Protein AF-A0A9E5EY00-F1 (afdb_monomer_lite)

Radius of gyration: 20.61 Å; chains: 1; bounding box: 59×35×68 Å

Secondary structure (DSSP, 8-state):
--HHHHHHHHHHHH-SS-TT--EETTEEPHHHHHHHHHHHHHHHHHHT----HHHHH-HHHHHHHT-EEEEBS--SHHHHHH-TTGGGSB-HHHHHHHHHHS-SS-SEEEEEE-TT-HHHHHHHHHHHHHHHHHHHHHTTPPBPPPEEEET--TTHHHHHHHHH--SEEEEEEE-PPPSS-S--EEEEEEESSTT-HHHHHHHHHHTTTT--HHHHHHHTT----

Foldseek 3Di:
DPVVVVVVVVVVVVDVDPPPADDDVVHGDPVVVVLLVVLVVVLVVQQQDDDDCCVQQNPVNCVVLVEEEFEFQQPHSVSLVVPVPRQLHGDPVVLVVLLVQWAAAWQEEEEEECARGVQQCSVPVNVVVVLVVVVCVVVVTGYIRYYYYYSHDPNNQVVSCVSRVYQKYKYWYQDRRDSNGSNDIAIDMDGPDPPDVLLVVLRVVCVPDVDDVVVSSVSSPDDDD

Structure (mmCIF, N/CA/C/O backbone):
data_AF-A0A9E5EY00-F1
#
_entry.id   AF-A0A9E5EY00-F1
#
loop_
_atom_site.group_PDB
_atom_site.id
_atom_site.type_symbol
_atom_site.label_atom_id
_atom_site.label_alt_id
_atom_site.label_comp_id
_atom_site.label_asym_id
_atom_site.label_entity_id
_atom_site.label_seq_id
_atom_site.pdbx_PDB_ins_code
_atom_site.Cartn_x
_atom_site.Cartn_y
_atom_site.Cartn_z
_atom_site.occupancy
_atom_site.B_iso_or_equiv
_atom_site.auth_seq_id
_atom_site.auth_comp_id
_atom_site.auth_asym_id
_atom_site.auth_atom_id
_atom_site.pdbx_PDB_model_num
ATOM 1 N N . MET A 1 1 ? 6.556 -6.523 -48.099 1.00 57.91 1 MET A N 1
ATOM 2 C CA . MET A 1 1 ? 6.505 -6.217 -46.650 1.00 57.91 1 MET A CA 1
ATOM 3 C C . MET A 1 1 ? 7.369 -7.226 -45.917 1.00 57.91 1 MET A C 1
ATOM 5 O O . MET A 1 1 ? 7.287 -8.402 -46.241 1.00 57.91 1 MET A O 1
ATOM 9 N N . ASN A 1 2 ? 8.227 -6.789 -44.993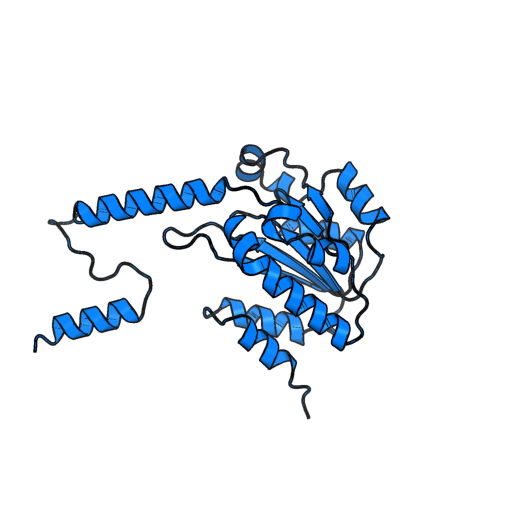 1.00 83.44 2 ASN A N 1
ATOM 10 C CA . ASN A 1 2 ? 9.078 -7.703 -44.231 1.00 83.44 2 ASN A CA 1
ATOM 11 C C . ASN A 1 2 ? 8.259 -8.320 -43.080 1.00 83.44 2 ASN A C 1
ATOM 13 O O . ASN A 1 2 ? 8.055 -7.673 -42.053 1.00 83.44 2 ASN A O 1
ATOM 17 N N . HIS A 1 3 ? 7.745 -9.538 -43.285 1.00 88.44 3 HIS A N 1
ATOM 18 C CA . HIS A 1 3 ? 6.881 -10.247 -42.331 1.00 88.44 3 HIS A CA 1
ATOM 19 C C . HIS A 1 3 ? 7.517 -10.394 -40.938 1.00 88.44 3 HIS A C 1
ATOM 21 O O . HIS A 1 3 ? 6.808 -10.372 -39.936 1.00 88.44 3 HIS A O 1
ATOM 27 N N . GLU A 1 4 ? 8.848 -10.462 -40.856 1.00 87.19 4 GLU A N 1
ATOM 28 C CA . GLU A 1 4 ? 9.574 -10.564 -39.589 1.00 87.19 4 GLU A CA 1
ATOM 29 C C . GLU A 1 4 ? 9.484 -9.276 -38.761 1.00 87.19 4 GLU A C 1
ATOM 31 O O . GLU A 1 4 ? 9.200 -9.316 -37.565 1.00 87.19 4 GLU A O 1
ATOM 36 N N . ALA A 1 5 ? 9.652 -8.115 -39.400 1.00 88.38 5 ALA A N 1
ATOM 37 C CA . ALA A 1 5 ? 9.522 -6.825 -38.725 1.00 88.38 5 ALA A CA 1
ATOM 38 C C . ALA A 1 5 ? 8.084 -6.602 -38.222 1.00 88.38 5 ALA A C 1
ATOM 40 O O . ALA A 1 5 ? 7.876 -6.091 -37.118 1.00 88.38 5 ALA A O 1
ATOM 41 N N . ALA A 1 6 ? 7.093 -7.039 -39.006 1.00 91.38 6 ALA A N 1
ATOM 42 C CA . ALA A 1 6 ? 5.689 -7.006 -38.609 1.00 91.38 6 ALA A CA 1
ATOM 43 C C . ALA A 1 6 ? 5.429 -7.902 -37.385 1.00 91.38 6 ALA A C 1
ATOM 45 O O . ALA A 1 6 ? 4.833 -7.448 -36.410 1.00 91.38 6 ALA A O 1
ATOM 46 N N . LEU A 1 7 ? 5.950 -9.133 -37.384 1.00 92.31 7 LEU A N 1
ATOM 47 C CA . LEU A 1 7 ? 5.802 -10.064 -36.265 1.00 92.31 7 LEU A CA 1
ATOM 48 C C . LEU A 1 7 ? 6.482 -9.551 -34.990 1.00 92.31 7 LEU A C 1
ATOM 50 O O . LEU A 1 7 ? 5.874 -9.578 -33.925 1.00 92.31 7 LEU A O 1
ATOM 54 N N . GLN A 1 8 ? 7.697 -9.002 -35.088 1.00 92.50 8 GLN A N 1
ATOM 55 C CA . GLN A 1 8 ? 8.366 -8.385 -33.936 1.00 92.50 8 GLN A CA 1
ATOM 56 C C . GLN A 1 8 ? 7.562 -7.214 -33.362 1.00 92.50 8 GLN A C 1
ATOM 58 O O . GLN A 1 8 ? 7.532 -7.029 -32.147 1.00 92.50 8 GLN A O 1
ATOM 63 N N . THR A 1 9 ? 6.911 -6.430 -34.223 1.00 92.06 9 THR A N 1
ATOM 64 C CA . THR A 1 9 ? 6.072 -5.303 -33.798 1.00 92.06 9 THR A CA 1
ATOM 65 C C . THR A 1 9 ? 4.849 -5.802 -33.033 1.00 92.06 9 THR A C 1
ATOM 67 O O . THR A 1 9 ? 4.589 -5.321 -31.934 1.00 92.06 9 THR A O 1
ATOM 70 N N . ILE A 1 10 ? 4.169 -6.825 -33.559 1.00 93.31 10 ILE A N 1
ATOM 71 C CA . ILE A 1 10 ? 3.034 -7.475 -32.893 1.00 93.31 10 ILE A CA 1
ATOM 72 C C . ILE A 1 10 ? 3.471 -8.066 -31.549 1.00 93.31 10 ILE A C 1
ATOM 74 O O . ILE A 1 10 ? 2.858 -7.799 -30.523 1.00 93.31 10 ILE A O 1
ATOM 78 N N . CYS A 1 11 ? 4.568 -8.824 -31.498 1.00 93.69 11 CYS A N 1
ATOM 79 C CA . CYS A 1 11 ? 5.025 -9.407 -30.239 1.00 93.69 11 CYS A CA 1
ATOM 80 C C . CYS A 1 11 ? 5.382 -8.335 -29.198 1.00 93.69 11 CYS A C 1
ATOM 82 O O . CYS A 1 11 ? 5.045 -8.499 -28.029 1.00 93.69 11 CYS A O 1
ATOM 84 N N . LYS A 1 12 ? 6.016 -7.225 -29.607 1.00 90.44 12 LYS A N 1
ATOM 85 C CA . LYS A 1 12 ? 6.310 -6.094 -28.711 1.00 90.44 12 LYS A CA 1
ATOM 86 C C . LYS A 1 12 ? 5.049 -5.389 -28.208 1.00 90.44 12 LYS A C 1
ATOM 88 O O . LYS A 1 12 ? 5.082 -4.863 -27.104 1.00 90.44 12 LYS A O 1
ATOM 93 N N . SER A 1 13 ? 3.952 -5.373 -28.968 1.00 91.31 13 SER A N 1
ATOM 94 C CA . SER A 1 13 ? 2.687 -4.795 -28.489 1.00 91.31 13 SER A CA 1
ATOM 95 C C . SER A 1 13 ? 1.916 -5.727 -27.551 1.00 91.31 13 SER A C 1
ATOM 97 O O . SER A 1 13 ? 1.063 -5.259 -26.805 1.00 91.31 13 SER A O 1
ATOM 99 N N . LEU A 1 14 ? 2.204 -7.032 -27.571 1.00 93.81 14 LEU A N 1
ATOM 100 C CA . LEU A 1 14 ? 1.547 -8.034 -26.724 1.00 93.81 14 LEU A CA 1
ATOM 101 C C . LEU A 1 14 ? 2.190 -8.202 -25.340 1.00 93.81 14 LEU 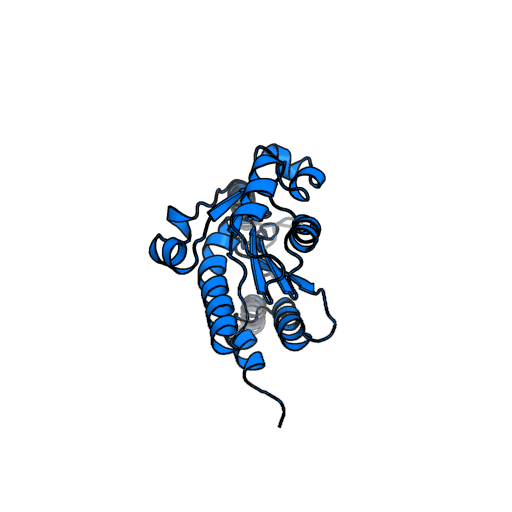A C 1
ATOM 103 O O . LEU A 1 14 ? 1.617 -8.873 -24.484 1.00 93.81 14 LEU A O 1
ATOM 107 N N . THR A 1 15 ? 3.379 -7.643 -25.094 1.00 89.12 15 THR A N 1
ATOM 108 C CA . THR A 1 15 ? 4.049 -7.773 -23.794 1.00 89.12 15 THR A CA 1
ATOM 109 C C . THR A 1 15 ? 4.831 -6.520 -23.408 1.00 89.12 15 THR A C 1
ATOM 111 O O . THR A 1 15 ? 5.529 -5.950 -24.243 1.00 89.12 15 THR A O 1
ATOM 114 N N . PRO A 1 16 ? 4.806 -6.116 -22.125 1.00 84.44 16 PRO A N 1
ATOM 115 C CA . PRO A 1 16 ? 5.685 -5.063 -21.624 1.00 84.44 16 PRO A CA 1
ATOM 116 C C . PRO A 1 16 ? 7.146 -5.529 -21.458 1.00 84.44 16 PRO A C 1
ATOM 118 O O . PRO A 1 16 ? 8.022 -4.720 -21.144 1.00 84.44 16 PRO A O 1
ATOM 121 N N . ALA A 1 17 ? 7.436 -6.827 -21.623 1.00 89.56 17 ALA A N 1
ATOM 122 C CA . ALA A 1 17 ? 8.794 -7.352 -21.538 1.00 89.56 17 ALA A CA 1
ATOM 123 C C . ALA A 1 17 ? 9.676 -6.827 -22.686 1.00 89.56 17 ALA A C 1
ATOM 125 O O . ALA A 1 17 ? 9.237 -6.681 -23.825 1.00 89.56 17 ALA A O 1
ATOM 126 N N . ARG A 1 18 ? 10.967 -6.592 -22.409 1.00 88.56 18 ARG A N 1
ATOM 127 C CA . ARG A 1 18 ? 11.940 -6.077 -23.396 1.00 88.56 18 ARG A CA 1
ATOM 128 C C . ARG A 1 18 ? 12.430 -7.171 -24.346 1.00 88.56 18 ARG A C 1
ATOM 130 O O . ARG A 1 18 ? 13.591 -7.574 -24.310 1.00 88.56 18 ARG A O 1
ATOM 137 N N . VAL A 1 19 ? 11.528 -7.674 -25.178 1.00 91.25 19 VAL A N 1
ATOM 138 C CA . VAL A 1 19 ? 11.807 -8.700 -26.189 1.00 91.25 19 VAL A CA 1
ATOM 139 C C . VAL A 1 19 ? 12.404 -8.096 -27.464 1.00 91.25 19 VAL A C 1
ATOM 141 O O . VAL A 1 19 ? 12.195 -6.923 -27.780 1.00 91.25 19 VAL A O 1
ATOM 144 N N . PHE A 1 20 ? 13.162 -8.908 -28.207 1.00 91.12 20 PHE A N 1
ATOM 145 C CA . PHE A 1 20 ? 13.862 -8.499 -29.437 1.00 91.12 20 PHE A CA 1
ATOM 146 C C . PHE A 1 20 ? 14.749 -7.252 -29.250 1.00 91.12 20 PHE A C 1
ATOM 148 O O . PHE A 1 20 ? 14.812 -6.382 -30.124 1.00 91.12 20 PHE A O 1
ATOM 155 N N . ALA A 1 21 ? 15.408 -7.143 -28.091 1.00 88.81 21 ALA A N 1
ATOM 156 C CA . ALA A 1 21 ? 16.396 -6.101 -27.837 1.00 88.81 21 ALA A CA 1
ATOM 157 C C . ALA A 1 21 ? 17.646 -6.334 -28.713 1.00 88.81 21 ALA A C 1
ATOM 159 O O . ALA A 1 21 ? 18.148 -7.466 -28.765 1.00 88.81 21 ALA A O 1
ATOM 160 N N . PRO A 1 22 ? 18.162 -5.304 -29.406 1.00 88.19 22 PRO A N 1
ATOM 161 C CA . PRO A 1 22 ? 19.327 -5.449 -30.266 1.00 88.19 22 PRO A CA 1
ATOM 162 C C . PRO A 1 22 ? 20.576 -5.833 -29.462 1.00 88.19 22 PRO A C 1
ATOM 164 O O . PRO A 1 22 ? 20.811 -5.356 -28.348 1.00 88.19 22 PRO A O 1
ATOM 167 N N . ARG A 1 23 ? 21.413 -6.691 -30.053 1.00 88.50 23 ARG A N 1
ATOM 168 C CA . ARG A 1 23 ? 22.636 -7.205 -29.421 1.00 88.50 23 ARG A CA 1
ATOM 169 C C . ARG A 1 23 ? 23.901 -6.723 -30.125 1.00 88.50 23 ARG A C 1
ATOM 171 O O . ARG A 1 23 ? 23.901 -6.435 -31.322 1.00 88.50 23 ARG A O 1
ATOM 178 N N . LYS A 1 24 ? 25.000 -6.670 -29.372 1.00 90.81 24 LYS A N 1
ATOM 179 C CA . LYS A 1 24 ? 26.374 -6.533 -29.872 1.00 90.81 24 LYS A CA 1
ATOM 180 C C . LYS A 1 24 ? 27.157 -7.759 -29.401 1.00 90.81 24 LYS A C 1
ATOM 182 O O . LYS A 1 24 ? 27.540 -7.842 -28.236 1.00 90.81 24 LYS A O 1
ATOM 187 N N . GLY A 1 25 ? 27.316 -8.746 -30.285 1.00 92.38 25 GLY A N 1
ATOM 188 C CA . GLY A 1 25 ? 27.788 -10.078 -29.900 1.00 92.38 25 GLY A CA 1
ATOM 189 C C . GLY A 1 25 ? 26.827 -10.726 -28.899 1.00 92.38 25 GLY A C 1
ATOM 190 O O . GLY A 1 25 ? 25.617 -10.765 -29.119 1.00 92.38 25 GLY A O 1
ATOM 191 N N . THR A 1 26 ? 27.353 -11.184 -27.766 1.00 93.88 26 THR A N 1
ATOM 192 C CA . THR A 1 26 ? 26.561 -11.768 -26.674 1.00 93.88 26 THR A CA 1
ATOM 193 C C . THR A 1 26 ? 25.986 -10.726 -25.708 1.00 93.88 26 THR A C 1
ATOM 195 O O . THR A 1 26 ? 25.203 -11.089 -24.831 1.00 93.88 26 THR A O 1
ATOM 198 N N . SER A 1 27 ? 26.280 -9.436 -25.891 1.00 93.62 27 SER A N 1
ATOM 199 C CA . SER A 1 27 ? 25.876 -8.351 -24.982 1.00 93.62 27 SER A CA 1
ATOM 200 C C . SER A 1 27 ? 24.687 -7.537 -25.500 1.00 93.62 27 SER A C 1
ATOM 202 O O . SER A 1 27 ? 24.378 -7.544 -26.694 1.00 93.62 27 SER A O 1
ATOM 204 N N . LEU A 1 28 ? 24.023 -6.808 -24.595 1.00 93.56 28 LEU A N 1
ATOM 205 C CA . LEU A 1 28 ? 23.045 -5.775 -24.955 1.00 93.56 28 LEU A CA 1
ATOM 206 C C . LEU A 1 28 ? 23.717 -4.648 -25.746 1.00 93.56 28 LEU A C 1
ATOM 208 O O . LEU A 1 28 ? 24.911 -4.386 -25.585 1.00 93.56 28 LEU A O 1
ATOM 212 N N . SER A 1 29 ? 22.942 -3.946 -26.572 1.00 94.50 29 SER A N 1
ATOM 213 C CA . SER A 1 29 ? 23.399 -2.673 -27.122 1.00 94.50 29 SER A CA 1
ATOM 214 C C . SER A 1 29 ? 23.672 -1.664 -25.994 1.00 94.50 29 SER A C 1
ATOM 216 O O . SER A 1 29 ? 23.000 -1.675 -24.960 1.00 94.50 29 SER A O 1
ATOM 218 N N . THR A 1 30 ? 24.629 -0.751 -26.193 1.00 93.88 30 THR A N 1
ATOM 219 C CA . THR A 1 30 ? 24.928 0.306 -25.210 1.00 93.88 30 THR A CA 1
ATOM 220 C C . THR A 1 30 ? 23.685 1.127 -24.864 1.00 93.88 30 THR A C 1
ATOM 222 O O . THR A 1 30 ? 23.480 1.473 -23.705 1.00 93.88 30 THR A O 1
ATOM 225 N N . LYS A 1 31 ? 22.817 1.393 -25.850 1.00 94.25 31 LYS A N 1
ATOM 226 C CA . LYS A 1 31 ? 21.560 2.126 -25.655 1.00 94.25 31 LYS A CA 1
ATOM 227 C C . LYS A 1 31 ? 20.620 1.395 -24.693 1.00 94.25 31 LYS A C 1
ATOM 229 O O . LYS A 1 31 ? 20.134 2.009 -23.749 1.00 94.25 31 LYS A O 1
ATOM 234 N N . ASP A 1 32 ? 20.385 0.100 -24.904 1.00 92.56 32 ASP A N 1
ATOM 235 C CA . ASP A 1 32 ? 19.483 -0.677 -24.041 1.00 92.56 32 ASP A CA 1
ATOM 236 C C . ASP A 1 32 ? 20.069 -0.881 -22.646 1.00 92.56 32 ASP A C 1
ATOM 238 O O . ASP A 1 32 ? 19.333 -0.903 -21.662 1.00 92.56 32 ASP A O 1
ATOM 242 N N . TRP A 1 33 ? 21.397 -0.988 -22.548 1.00 93.75 33 TRP A N 1
ATOM 243 C CA . TRP A 1 33 ? 22.083 -1.038 -21.263 1.00 93.75 33 TRP A CA 1
ATOM 244 C C . TRP A 1 33 ? 21.923 0.272 -20.480 1.00 93.75 33 TRP A C 1
ATOM 246 O O . TRP A 1 33 ? 21.598 0.238 -19.294 1.00 93.75 33 TRP A O 1
ATOM 256 N N . LEU A 1 34 ? 22.084 1.427 -21.134 1.00 95.50 34 LEU A N 1
ATOM 257 C CA . LEU A 1 34 ? 21.851 2.733 -20.507 1.00 95.50 34 LEU A CA 1
ATOM 258 C C . LEU A 1 34 ? 20.387 2.907 -20.086 1.00 95.50 34 LEU A C 1
ATOM 260 O O . LEU A 1 34 ? 20.132 3.366 -18.976 1.00 95.50 34 LEU A O 1
ATOM 264 N N . LEU A 1 35 ? 19.437 2.484 -20.923 1.00 93.25 35 LEU A N 1
ATOM 265 C CA . LEU A 1 35 ? 18.013 2.527 -20.588 1.00 93.25 35 LEU A CA 1
ATOM 266 C C . LEU A 1 35 ? 17.701 1.652 -19.366 1.00 93.25 35 LEU A C 1
ATOM 268 O O . LEU A 1 35 ? 17.090 2.118 -18.414 1.00 93.25 35 LEU A O 1
ATOM 272 N N . LEU A 1 36 ? 18.209 0.416 -19.334 1.00 93.00 36 LEU A N 1
ATOM 273 C CA . LEU A 1 36 ? 18.092 -0.476 -18.178 1.00 93.00 36 LEU A CA 1
ATOM 274 C C . LEU A 1 36 ? 18.638 0.167 -16.890 1.00 93.00 36 LEU A C 1
ATOM 276 O O . LEU A 1 36 ? 18.046 0.015 -15.822 1.00 93.00 36 LEU A O 1
ATOM 280 N N . ARG A 1 37 ? 19.765 0.883 -16.977 1.00 95.25 37 ARG A N 1
ATOM 281 C CA . ARG A 1 37 ? 20.360 1.590 -15.832 1.00 95.25 37 ARG A CA 1
ATOM 282 C C . ARG A 1 37 ? 19.510 2.769 -15.370 1.00 95.25 37 ARG A C 1
ATOM 284 O O . ARG A 1 37 ? 19.386 2.946 -14.160 1.00 95.25 37 ARG A O 1
ATOM 291 N N . ALA A 1 38 ? 18.934 3.532 -16.298 1.00 94.25 38 ALA A N 1
ATOM 292 C CA . ALA A 1 38 ? 18.024 4.629 -15.979 1.00 94.25 38 ALA A CA 1
ATOM 293 C C . ALA A 1 38 ? 16.772 4.105 -15.264 1.00 94.25 38 ALA A C 1
ATOM 295 O O . ALA A 1 38 ? 16.456 4.550 -14.166 1.00 94.25 38 ALA A O 1
ATOM 296 N N . ASP A 1 39 ? 16.135 3.077 -15.818 1.00 92.69 39 ASP A N 1
ATOM 297 C CA . ASP A 1 39 ? 14.939 2.458 -15.240 1.00 92.69 39 ASP A CA 1
ATOM 298 C C . ASP A 1 39 ? 15.204 1.853 -13.855 1.00 92.69 39 ASP A C 1
ATOM 300 O O . ASP A 1 39 ? 14.393 1.963 -12.939 1.00 92.69 39 ASP A O 1
ATOM 304 N N . HIS A 1 40 ? 16.386 1.267 -13.656 1.00 93.00 40 HIS A N 1
ATOM 305 C CA . HIS A 1 40 ? 16.798 0.784 -12.343 1.00 93.00 40 HIS A CA 1
ATOM 306 C C . HIS A 1 40 ? 17.006 1.921 -11.330 1.00 93.00 40 HIS A C 1
ATOM 308 O O . HIS A 1 40 ? 16.719 1.730 -10.149 1.00 93.00 40 HIS A O 1
ATOM 314 N N . ALA A 1 41 ? 17.498 3.088 -11.759 1.00 91.88 41 ALA A N 1
ATOM 315 C CA . ALA A 1 41 ? 17.591 4.262 -10.892 1.00 91.88 41 ALA A CA 1
ATOM 316 C C . ALA A 1 41 ? 16.192 4.744 -10.479 1.00 91.88 41 ALA A C 1
ATOM 318 O O . ALA A 1 41 ? 15.926 4.837 -9.284 1.00 91.88 41 ALA A O 1
ATOM 319 N N . PHE A 1 42 ? 15.266 4.891 -11.434 1.00 88.31 42 PHE A N 1
ATOM 320 C CA . PHE A 1 42 ? 13.869 5.240 -11.144 1.00 88.31 42 PHE A CA 1
ATOM 321 C C . PHE A 1 42 ? 13.201 4.253 -10.181 1.00 88.31 42 PHE A C 1
ATOM 323 O O . PHE A 1 42 ? 12.562 4.659 -9.213 1.00 88.31 42 PHE A O 1
ATOM 330 N N . ALA A 1 43 ? 13.384 2.947 -10.398 1.00 88.44 43 ALA A N 1
ATOM 331 C CA . ALA A 1 43 ? 12.827 1.924 -9.519 1.00 88.44 43 ALA A CA 1
ATOM 332 C C . ALA A 1 43 ? 13.388 2.008 -8.089 1.00 88.44 43 ALA A C 1
ATOM 334 O O . ALA A 1 43 ? 12.672 1.717 -7.133 1.00 88.44 43 ALA A O 1
ATOM 335 N N . ARG A 1 44 ? 14.659 2.405 -7.925 1.00 90.25 44 ARG A N 1
ATOM 336 C CA . ARG A 1 44 ? 15.259 2.634 -6.604 1.00 90.25 44 ARG A CA 1
ATOM 337 C C . ARG A 1 44 ? 14.691 3.877 -5.937 1.00 90.25 44 ARG A C 1
ATOM 339 O O . ARG A 1 44 ? 14.358 3.794 -4.760 1.00 90.25 44 ARG A O 1
ATOM 346 N N . ASP A 1 45 ? 14.554 4.977 -6.665 1.00 89.81 45 ASP A N 1
ATOM 347 C CA . ASP A 1 45 ? 14.021 6.228 -6.118 1.00 89.81 45 ASP A CA 1
ATOM 348 C C . ASP A 1 45 ? 12.568 6.056 -5.658 1.00 89.81 45 ASP A C 1
ATOM 350 O O . ASP A 1 45 ? 12.218 6.479 -4.557 1.00 89.81 45 ASP A O 1
ATOM 354 N N . ALA A 1 46 ? 11.763 5.303 -6.415 1.00 87.56 46 ALA A N 1
ATOM 355 C CA . ALA A 1 46 ? 10.389 4.964 -6.047 1.00 87.56 46 ALA A CA 1
ATOM 356 C C . ALA A 1 46 ? 10.276 4.232 -4.695 1.00 87.56 46 ALA A C 1
ATOM 358 O O . ALA A 1 46 ? 9.292 4.401 -3.974 1.00 87.56 46 ALA A O 1
ATOM 359 N N . VAL A 1 47 ? 11.287 3.437 -4.310 1.00 90.38 47 VAL A N 1
ATOM 360 C CA . VAL A 1 47 ? 11.316 2.792 -2.985 1.00 90.38 47 VAL A CA 1
ATOM 361 C C . VAL A 1 47 ? 11.416 3.837 -1.875 1.00 90.38 47 VAL A C 1
ATOM 363 O O . VAL A 1 47 ? 10.868 3.605 -0.803 1.00 90.38 47 VAL A O 1
ATOM 366 N N . PHE A 1 48 ? 12.088 4.966 -2.096 1.00 91.62 48 PHE A N 1
ATOM 367 C CA . PHE A 1 48 ? 12.345 5.995 -1.081 1.00 91.62 48 PHE A CA 1
ATOM 368 C C . PHE A 1 48 ? 11.364 7.168 -1.103 1.00 91.62 48 PHE A C 1
ATOM 370 O O . PHE A 1 48 ? 11.523 8.101 -0.317 1.00 91.62 48 PHE A O 1
ATOM 377 N N . GLU A 1 49 ? 10.340 7.123 -1.952 1.00 92.12 49 GLU A N 1
ATOM 378 C CA . GLU A 1 49 ? 9.255 8.094 -1.884 1.00 92.12 49 GLU A CA 1
ATOM 379 C C . GLU A 1 49 ? 8.549 8.086 -0.517 1.00 92.12 49 GLU A C 1
ATOM 381 O O . GLU A 1 49 ? 8.621 7.127 0.252 1.00 92.12 49 GLU A O 1
ATOM 386 N N . SER A 1 50 ? 7.832 9.169 -0.226 1.00 91.94 50 SER A N 1
ATOM 387 C CA . SER A 1 50 ? 6.941 9.288 0.928 1.00 91.94 50 SER A CA 1
ATOM 388 C C . SER A 1 50 ? 5.512 9.519 0.468 1.00 91.94 50 SER A C 1
ATOM 390 O O . SER A 1 50 ? 5.295 10.080 -0.606 1.00 91.94 50 SER A O 1
ATOM 392 N N . ILE A 1 51 ? 4.542 9.124 1.281 1.00 94.56 51 ILE A N 1
ATOM 393 C CA . ILE A 1 51 ? 3.120 9.406 1.085 1.00 94.56 51 ILE A CA 1
ATOM 394 C C . ILE A 1 51 ? 2.622 10.270 2.246 1.00 94.56 51 ILE A C 1
ATOM 396 O O . ILE A 1 51 ? 3.168 10.172 3.339 1.00 94.56 51 ILE A O 1
ATOM 400 N N . ASP A 1 52 ? 1.658 11.139 1.979 1.00 93.31 52 ASP A N 1
ATOM 401 C CA . ASP A 1 52 ? 1.051 12.051 2.951 1.00 93.31 52 ASP A CA 1
ATOM 402 C C . ASP A 1 52 ? -0.436 12.200 2.611 1.00 93.31 52 ASP A C 1
ATOM 404 O O . ASP A 1 52 ? -0.783 12.401 1.443 1.00 93.31 52 ASP A O 1
ATOM 408 N N . LEU A 1 53 ? -1.320 12.051 3.599 1.00 94.06 53 LEU A N 1
ATOM 409 C CA . LEU A 1 53 ? -2.761 12.082 3.360 1.00 94.06 53 LEU A CA 1
ATOM 410 C C . LEU A 1 53 ? -3.223 13.424 2.788 1.00 94.06 53 LEU A C 1
ATOM 412 O O . LEU A 1 53 ? -3.971 13.423 1.811 1.00 94.06 53 LEU A O 1
ATOM 416 N N . GLU A 1 54 ? -2.779 14.553 3.340 1.00 92.25 54 GLU A N 1
ATOM 417 C CA . GLU A 1 54 ? -3.222 15.883 2.893 1.00 92.25 54 GLU A CA 1
ATOM 418 C C . GLU A 1 54 ? -2.861 16.116 1.425 1.00 92.25 54 GLU A C 1
ATOM 420 O O . GLU A 1 54 ? -3.708 16.485 0.605 1.00 92.25 54 GLU A O 1
ATOM 425 N N . ARG A 1 55 ? -1.611 15.817 1.061 1.00 93.75 55 ARG A N 1
ATOM 426 C CA . ARG A 1 55 ? -1.116 15.975 -0.307 1.00 93.75 55 ARG A CA 1
ATOM 427 C C . ARG A 1 55 ? -1.741 14.977 -1.281 1.00 93.75 55 ARG A C 1
ATOM 429 O O . ARG A 1 55 ? -2.075 15.358 -2.404 1.00 93.75 55 ARG A O 1
ATOM 436 N N . ASP A 1 56 ? -1.845 13.706 -0.895 1.00 95.12 56 ASP A N 1
ATOM 437 C CA . ASP A 1 56 ? -2.106 12.613 -1.839 1.00 95.12 56 ASP A CA 1
ATOM 438 C C . ASP A 1 56 ? -3.573 12.123 -1.821 1.00 95.12 56 ASP A C 1
ATOM 440 O O . ASP A 1 56 ? -4.068 11.629 -2.836 1.00 95.12 56 ASP A O 1
ATOM 444 N N . PHE A 1 57 ? -4.300 12.290 -0.709 1.00 93.81 57 PHE A N 1
ATOM 445 C CA . PHE A 1 57 ? -5.709 11.890 -0.554 1.00 93.81 57 PHE A CA 1
ATOM 446 C C . PHE A 1 57 ? -6.694 13.066 -0.539 1.00 93.81 57 PHE A C 1
ATOM 448 O O . PHE A 1 57 ? -7.878 12.814 -0.771 1.00 93.81 57 PHE A O 1
ATOM 455 N N . ARG A 1 58 ? -6.214 14.311 -0.407 1.00 91.94 58 ARG A N 1
ATOM 456 C CA . ARG A 1 58 ? -6.998 15.563 -0.364 1.00 91.94 58 ARG A CA 1
ATOM 457 C C . ARG A 1 58 ? -7.899 15.694 0.868 1.00 91.94 58 ARG A C 1
ATOM 459 O O . ARG A 1 58 ? -8.465 14.713 1.353 1.00 91.94 58 ARG A O 1
ATOM 466 N N . SER A 1 59 ? -8.093 16.932 1.317 1.00 90.94 59 SER A N 1
ATOM 467 C CA . SER A 1 59 ? -8.848 17.260 2.531 1.00 90.94 59 SER A CA 1
ATOM 468 C C . SER A 1 59 ? -10.294 16.770 2.493 1.00 90.94 59 SER A C 1
ATOM 470 O O . SER A 1 59 ? -10.788 16.259 3.491 1.00 90.94 59 SER A O 1
ATOM 472 N N . GLU A 1 60 ? -10.970 16.812 1.339 1.00 92.06 60 GLU A N 1
ATOM 473 C CA . GLU A 1 60 ? -12.375 16.395 1.254 1.00 92.06 60 GLU A CA 1
ATOM 474 C C . GLU A 1 60 ? -12.560 14.917 1.613 1.00 92.06 60 GLU A C 1
ATOM 476 O O . GLU A 1 60 ? -13.507 14.558 2.313 1.00 92.06 60 GLU A O 1
ATOM 481 N N . ARG A 1 61 ? -11.641 14.048 1.167 1.00 93.94 61 ARG A N 1
ATOM 482 C CA . ARG A 1 61 ? -11.697 12.615 1.486 1.00 93.94 61 ARG A CA 1
ATOM 483 C C . ARG A 1 61 ? -11.322 12.361 2.941 1.00 93.94 61 ARG A C 1
ATOM 485 O O . ARG A 1 6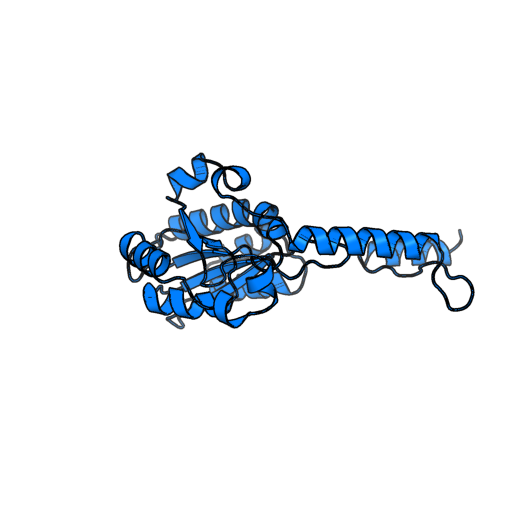1 ? -11.916 11.495 3.586 1.00 93.94 61 ARG A O 1
ATOM 492 N N . ILE A 1 62 ? -10.341 13.110 3.445 1.00 94.19 62 ILE A N 1
ATOM 493 C CA . ILE A 1 62 ? -9.918 13.038 4.843 1.00 94.19 62 ILE A CA 1
ATOM 494 C C . ILE A 1 62 ? -11.088 13.385 5.756 1.00 94.19 62 ILE A C 1
ATOM 496 O O . ILE A 1 62 ? -11.389 12.598 6.648 1.00 94.19 62 ILE A O 1
ATOM 500 N N . ASP A 1 63 ? -11.805 14.469 5.479 1.00 94.44 63 ASP A N 1
ATOM 501 C CA . ASP A 1 63 ? -12.951 14.903 6.277 1.00 94.44 63 ASP A CA 1
ATOM 502 C C . ASP A 1 63 ? -14.141 13.947 6.138 1.00 94.44 63 ASP A C 1
ATOM 504 O O . ASP A 1 63 ? -14.758 13.563 7.132 1.00 94.44 63 ASP A O 1
ATOM 508 N N . GLN A 1 64 ? -14.446 13.502 4.913 1.00 93.56 64 GLN A N 1
ATOM 509 C CA . GLN A 1 64 ? -15.592 12.629 4.646 1.00 93.56 64 GLN A CA 1
ATOM 510 C C . GLN A 1 64 ? -15.475 11.262 5.332 1.00 93.56 64 GLN A C 1
ATOM 512 O O . GLN A 1 64 ? -16.476 10.719 5.807 1.00 93.56 64 GLN A O 1
ATOM 517 N N . MET A 1 65 ? -14.278 10.674 5.331 1.00 95.00 65 MET A N 1
ATOM 518 C CA . MET A 1 65 ? -14.033 9.331 5.869 1.00 95.00 65 MET A CA 1
ATOM 519 C C . MET A 1 65 ? -13.342 9.365 7.237 1.00 95.00 65 MET A C 1
ATOM 521 O O . MET A 1 65 ? -13.132 8.323 7.857 1.00 95.00 65 MET A O 1
ATOM 525 N N . GLY A 1 66 ? -12.967 10.553 7.711 1.00 95.38 66 GLY A N 1
ATOM 526 C CA . GLY A 1 66 ? -12.135 10.733 8.890 1.00 95.38 66 GLY A CA 1
ATOM 527 C C . GLY A 1 66 ? -10.761 10.081 8.737 1.00 95.38 66 GLY A C 1
ATOM 528 O O . GLY A 1 66 ? -10.291 9.488 9.700 1.00 95.38 66 GLY A O 1
ATOM 529 N N . LEU A 1 67 ? -10.104 10.111 7.577 1.00 96.69 67 LEU A N 1
ATOM 530 C CA . LEU A 1 67 ? -8.796 9.454 7.443 1.00 96.69 67 LEU A CA 1
ATOM 531 C C . LEU A 1 67 ? -7.791 10.008 8.465 1.00 96.69 67 LEU A C 1
ATOM 533 O O . LEU A 1 67 ? -7.804 11.185 8.818 1.00 96.69 67 LEU A O 1
ATOM 537 N N . PHE A 1 68 ? -6.917 9.142 8.962 1.00 97.31 68 PHE A N 1
ATOM 538 C CA . PHE A 1 68 ? -5.806 9.544 9.814 1.00 97.31 68 PHE A CA 1
ATOM 539 C C . PHE A 1 68 ? -4.588 8.664 9.558 1.00 97.31 68 PHE A C 1
ATOM 541 O O . PHE A 1 68 ? -4.690 7.590 8.962 1.00 97.31 68 PHE A O 1
ATOM 548 N N . GLU A 1 69 ? -3.432 9.138 10.012 1.00 97.50 69 GLU A N 1
ATOM 549 C CA . GLU A 1 69 ? -2.163 8.435 9.862 1.00 97.50 69 GLU A CA 1
ATOM 550 C C . GLU A 1 69 ? -1.710 7.805 11.173 1.00 97.50 69 GLU A C 1
ATOM 552 O O . GLU A 1 69 ? -1.921 8.345 12.264 1.00 97.50 69 GLU A O 1
ATOM 557 N N . VAL A 1 70 ? -1.060 6.660 11.025 1.00 98.00 70 VAL A N 1
ATOM 558 C CA . VAL A 1 70 ? -0.396 5.874 12.060 1.00 98.00 70 VAL A CA 1
ATOM 559 C C . VAL A 1 70 ? 0.869 5.255 11.475 1.00 98.00 70 VAL A C 1
ATOM 561 O O . VAL A 1 70 ? 1.065 5.245 10.261 1.00 98.00 70 VAL A O 1
ATOM 564 N N . SER A 1 71 ? 1.739 4.711 12.315 1.00 98.00 71 SER A N 1
ATOM 565 C CA . SER A 1 71 ? 2.983 4.076 11.886 1.00 98.00 71 SER A CA 1
ATOM 566 C C . SER A 1 71 ? 3.175 2.696 12.509 1.00 98.00 71 SER A C 1
ATOM 568 O O . SER A 1 71 ? 2.720 2.389 13.616 1.00 98.00 71 SER A O 1
ATOM 570 N N . SER A 1 72 ? 3.906 1.847 11.791 1.00 98.19 72 SER A N 1
ATOM 571 C CA . SER A 1 72 ? 4.462 0.625 12.363 1.00 98.19 72 SER A CA 1
ATOM 572 C C . SER A 1 72 ? 5.584 0.939 13.367 1.00 98.19 72 SER A C 1
ATOM 574 O O . SER A 1 72 ? 5.921 2.098 13.620 1.00 98.19 72 SER A O 1
ATOM 576 N N . LYS A 1 73 ? 6.205 -0.096 13.941 1.00 98.12 73 LYS A N 1
ATOM 577 C CA . LYS A 1 73 ? 7.395 0.056 14.794 1.00 98.12 73 LYS A CA 1
ATOM 578 C C . LYS A 1 73 ? 8.651 0.488 14.034 1.00 98.12 73 LYS A C 1
ATOM 580 O O . LYS A 1 73 ? 9.650 0.799 14.678 1.00 98.12 73 LYS A O 1
ATOM 585 N N . ALA A 1 74 ? 8.653 0.456 12.701 1.00 97.56 74 ALA A N 1
ATOM 586 C CA . ALA A 1 74 ? 9.807 0.894 11.925 1.00 97.56 74 ALA A CA 1
ATOM 587 C C . ALA A 1 74 ? 9.864 2.428 11.892 1.00 97.56 74 ALA A C 1
ATOM 589 O O . ALA A 1 74 ? 8.971 3.075 11.352 1.00 97.56 74 ALA A O 1
ATOM 590 N N . ASN A 1 75 ? 10.936 3.011 12.432 1.00 94.81 75 ASN A N 1
ATOM 591 C CA . ASN A 1 75 ? 11.016 4.464 12.626 1.00 94.81 75 ASN A CA 1
ATOM 592 C C . ASN A 1 75 ? 11.279 5.239 11.328 1.00 94.81 75 ASN A C 1
ATOM 594 O O . ASN A 1 75 ? 11.024 6.436 11.241 1.00 94.81 75 ASN A O 1
ATOM 598 N N . ASN A 1 76 ? 11.872 4.584 10.331 1.00 95.62 76 ASN A N 1
ATOM 599 C CA . ASN A 1 76 ? 12.214 5.200 9.055 1.00 95.62 76 ASN A CA 1
ATOM 600 C C . ASN A 1 76 ? 12.315 4.154 7.941 1.00 95.62 76 ASN A C 1
ATOM 602 O O . ASN A 1 76 ? 12.295 2.942 8.178 1.00 95.62 76 ASN A O 1
ATOM 606 N N . ARG A 1 77 ? 12.478 4.645 6.708 1.00 95.62 77 ARG A N 1
ATOM 607 C CA . ARG A 1 77 ? 12.501 3.811 5.506 1.00 95.62 77 ARG A CA 1
ATOM 608 C C . ARG A 1 77 ? 13.637 2.789 5.493 1.00 95.62 77 ARG A C 1
ATOM 610 O O . ARG A 1 77 ? 13.423 1.653 5.085 1.00 95.62 77 ARG A O 1
ATOM 617 N N . ASN A 1 78 ? 14.826 3.164 5.965 1.00 96.25 78 ASN A N 1
ATOM 618 C CA . ASN A 1 78 ? 15.971 2.252 6.014 1.00 96.25 78 ASN A CA 1
ATOM 619 C C . ASN A 1 78 ? 15.721 1.105 6.996 1.00 96.25 78 ASN A C 1
ATOM 621 O O . ASN A 1 78 ? 15.950 -0.057 6.662 1.00 96.25 78 ASN A O 1
ATOM 625 N N . GLU A 1 79 ? 15.201 1.417 8.184 1.00 96.94 79 GLU A N 1
ATOM 626 C CA . GLU A 1 79 ? 14.843 0.401 9.169 1.00 96.94 79 GLU A CA 1
ATOM 627 C C . GLU A 1 79 ? 13.742 -0.528 8.643 1.00 96.94 79 GLU A C 1
ATOM 629 O O . GLU A 1 79 ? 13.873 -1.743 8.747 1.00 96.94 79 GLU A O 1
ATOM 634 N N . TYR A 1 80 ? 12.715 0.014 7.987 1.00 97.06 80 TYR A N 1
ATOM 635 C CA . TYR A 1 80 ? 11.647 -0.771 7.363 1.00 97.06 80 TYR A CA 1
ATOM 636 C C . TYR A 1 80 ? 12.144 -1.767 6.295 1.00 97.06 80 TYR A C 1
ATOM 638 O O . TYR A 1 80 ? 11.612 -2.880 6.157 1.00 97.06 80 TYR A O 1
ATOM 646 N N . LEU A 1 81 ? 13.165 -1.383 5.522 1.00 95.75 81 LEU A N 1
ATOM 647 C CA . LEU A 1 81 ? 13.768 -2.247 4.507 1.00 95.75 81 LEU A CA 1
ATOM 648 C C . LEU A 1 81 ? 14.623 -3.361 5.125 1.00 95.75 81 LEU A C 1
ATOM 650 O O . LEU A 1 81 ? 14.607 -4.478 4.609 1.00 95.75 81 LEU A O 1
ATOM 654 N N . LEU A 1 82 ? 15.335 -3.073 6.219 1.00 97.12 82 LEU A N 1
ATOM 655 C CA . LEU A 1 82 ? 16.255 -4.011 6.874 1.00 97.12 82 LEU A CA 1
ATOM 656 C C . LEU A 1 82 ? 15.576 -4.921 7.911 1.00 97.12 82 LEU A C 1
ATOM 658 O O . LEU A 1 82 ? 16.029 -6.045 8.115 1.00 97.12 82 LEU A O 1
ATOM 662 N N . LYS A 1 83 ? 14.501 -4.454 8.555 1.00 97.19 83 LYS A N 1
ATOM 663 C CA . LYS A 1 83 ? 13.800 -5.134 9.654 1.00 97.19 83 LYS A CA 1
ATOM 664 C C . LYS A 1 83 ? 12.320 -5.352 9.313 1.00 97.19 83 LYS A C 1
ATOM 666 O O . LYS A 1 83 ? 11.450 -4.569 9.707 1.00 97.19 83 LYS A O 1
ATOM 671 N N . PRO A 1 84 ? 11.997 -6.401 8.533 1.00 95.62 84 PRO A N 1
ATOM 672 C CA . PRO A 1 84 ? 10.629 -6.658 8.089 1.00 95.62 84 PRO A CA 1
ATOM 673 C C . PRO A 1 84 ? 9.671 -7.025 9.231 1.00 95.62 84 PRO A C 1
ATOM 675 O O . PRO A 1 84 ? 8.461 -6.922 9.053 1.00 95.62 84 PRO A O 1
ATOM 678 N N . ASP A 1 85 ? 10.185 -7.467 10.375 1.00 97.25 85 ASP A N 1
ATOM 679 C CA . ASP A 1 85 ? 9.439 -7.754 11.599 1.00 97.25 85 ASP A CA 1
ATOM 680 C C . ASP A 1 85 ? 8.801 -6.494 12.201 1.00 97.25 85 ASP A C 1
ATOM 682 O O . ASP A 1 85 ? 7.620 -6.526 12.547 1.00 97.25 85 ASP A O 1
ATOM 686 N N . LEU A 1 86 ? 9.523 -5.368 12.231 1.00 97.94 86 LEU A N 1
ATOM 687 C CA . LEU A 1 86 ? 9.007 -4.103 12.767 1.00 97.94 86 LEU A CA 1
ATOM 688 C C . LEU A 1 86 ? 7.847 -3.553 11.938 1.00 97.94 86 LEU A C 1
ATOM 690 O O . LEU A 1 86 ? 6.871 -3.060 12.493 1.00 97.94 86 LEU A O 1
ATOM 694 N N . GLY A 1 87 ? 7.904 -3.716 10.614 1.00 97.50 87 GLY A N 1
ATOM 695 C CA . GLY A 1 87 ? 6.811 -3.314 9.728 1.00 97.50 87 GLY A CA 1
ATOM 696 C C . GLY A 1 87 ? 5.540 -4.161 9.872 1.00 97.50 87 GLY A C 1
ATOM 697 O O . GLY A 1 87 ? 4.503 -3.807 9.321 1.00 97.50 87 GLY A O 1
ATOM 698 N N . ARG A 1 88 ? 5.590 -5.293 10.587 1.00 97.56 88 ARG A N 1
ATOM 699 C CA . ARG A 1 88 ? 4.415 -6.140 10.870 1.00 97.56 88 ARG A CA 1
ATOM 700 C C . ARG A 1 88 ? 3.731 -5.784 12.187 1.00 97.56 88 ARG A C 1
ATOM 702 O O . ARG A 1 88 ? 2.747 -6.437 12.516 1.00 97.56 88 ARG A O 1
ATOM 709 N N . GLN A 1 89 ? 4.266 -4.821 12.934 1.00 97.88 89 GLN A N 1
ATOM 710 C CA . GLN A 1 89 ? 3.787 -4.461 14.262 1.00 97.88 89 GLN A CA 1
ATOM 711 C C . GLN A 1 89 ? 3.485 -2.968 14.327 1.00 97.88 89 GLN A C 1
ATOM 713 O O . GLN A 1 89 ? 4.287 -2.162 13.860 1.00 97.88 89 GLN A O 1
ATOM 718 N N . LEU A 1 90 ? 2.364 -2.590 14.929 1.00 98.19 90 LEU A N 1
ATOM 719 C CA . LEU A 1 90 ? 2.045 -1.194 15.214 1.00 98.19 90 LEU A CA 1
ATOM 720 C C . LEU A 1 90 ? 2.985 -0.649 16.289 1.00 98.19 90 LEU A C 1
ATOM 722 O O . LEU A 1 90 ? 3.383 -1.364 17.221 1.00 98.19 90 LEU A O 1
ATOM 726 N N . ASN A 1 91 ? 3.340 0.633 16.188 1.00 97.31 91 ASN A N 1
ATOM 727 C CA . ASN A 1 91 ? 3.972 1.278 17.329 1.00 97.31 91 ASN A CA 1
ATOM 728 C C . ASN A 1 91 ? 2.949 1.419 18.486 1.00 97.31 91 ASN A C 1
ATOM 730 O O . ASN A 1 91 ? 1.740 1.485 18.243 1.00 97.31 91 ASN A O 1
ATOM 734 N N . PRO A 1 92 ? 3.390 1.425 19.758 1.00 97.00 92 PRO A N 1
ATOM 735 C CA . PRO A 1 92 ? 2.454 1.438 20.884 1.00 97.00 92 PRO A CA 1
ATOM 736 C C . PRO A 1 92 ? 1.524 2.668 20.950 1.00 97.00 92 PRO A C 1
ATOM 738 O O . PRO A 1 92 ? 0.335 2.473 21.212 1.00 97.00 92 PRO A O 1
ATOM 741 N N . PRO A 1 93 ? 1.994 3.912 20.707 1.00 97.75 93 PRO A N 1
ATOM 742 C CA . PRO A 1 93 ? 1.116 5.085 20.686 1.00 97.75 93 PRO A CA 1
ATOM 743 C C . PRO A 1 93 ? 0.003 4.991 19.637 1.00 97.75 93 PRO A C 1
ATOM 745 O O . PRO A 1 93 ? -1.163 5.236 19.948 1.00 97.75 93 PRO A O 1
ATOM 748 N N . ASP A 1 94 ? 0.338 4.573 18.420 1.00 97.94 94 ASP A N 1
ATOM 749 C CA . ASP A 1 94 ? -0.616 4.490 17.320 1.00 97.94 94 ASP A CA 1
ATOM 750 C C . ASP A 1 94 ? -1.555 3.296 17.455 1.00 97.94 94 ASP A C 1
ATOM 752 O O . ASP A 1 94 ? -2.724 3.387 17.083 1.00 97.94 94 ASP A O 1
ATOM 756 N N . ARG A 1 95 ? -1.100 2.202 18.075 1.00 98.00 95 ARG A N 1
ATOM 757 C CA . ARG A 1 95 ? -1.989 1.110 18.483 1.00 98.00 95 ARG A CA 1
ATOM 758 C C . ARG A 1 95 ? -3.106 1.625 19.393 1.00 98.00 95 ARG A C 1
ATOM 760 O O . ARG A 1 95 ? -4.271 1.312 19.160 1.00 98.00 95 ARG A O 1
ATOM 767 N N . ASN A 1 96 ? -2.770 2.443 20.392 1.00 97.56 96 ASN A N 1
ATOM 768 C CA . ASN A 1 96 ? -3.767 3.045 21.282 1.00 97.56 96 ASN A CA 1
ATOM 769 C C . ASN A 1 96 ? -4.663 4.041 20.533 1.00 97.56 96 ASN A C 1
ATOM 771 O O . ASN A 1 96 ? -5.872 4.067 20.755 1.00 97.56 96 ASN A O 1
ATOM 775 N N . ARG A 1 97 ? -4.092 4.822 19.608 1.00 97.88 97 ARG A N 1
ATOM 776 C CA . ARG A 1 97 ? -4.852 5.746 18.757 1.00 97.88 97 ARG A CA 1
ATOM 777 C C . ARG A 1 97 ? -5.906 5.014 17.927 1.00 97.88 97 ARG A C 1
ATOM 779 O O . ARG A 1 97 ? -7.047 5.460 17.887 1.00 97.88 97 ARG A O 1
ATOM 786 N N . ILE A 1 98 ? -5.553 3.879 17.320 1.00 98.12 98 ILE A N 1
ATOM 787 C CA . ILE A 1 98 ? -6.495 3.044 16.561 1.00 98.12 98 ILE A CA 1
ATOM 788 C C . ILE A 1 98 ? -7.620 2.541 17.471 1.00 98.12 98 ILE A C 1
ATOM 790 O O . ILE A 1 98 ? -8.783 2.671 17.108 1.00 98.12 98 ILE A O 1
ATOM 794 N N . GLN A 1 99 ? -7.304 2.041 18.672 1.00 96.69 99 GLN A N 1
ATOM 795 C CA . GLN A 1 99 ? -8.329 1.582 19.624 1.00 96.69 99 GLN A CA 1
ATOM 796 C C . GLN A 1 99 ? -9.303 2.688 20.050 1.00 96.69 99 GLN A C 1
ATOM 798 O O . GLN A 1 99 ? -10.460 2.403 20.332 1.00 96.69 99 GLN A O 1
ATOM 803 N N . GLN A 1 100 ? -8.840 3.936 20.126 1.00 97.00 100 GLN A N 1
ATOM 804 C CA . GLN A 1 100 ? -9.672 5.075 20.521 1.00 97.00 100 GLN A CA 1
ATOM 805 C C . GLN A 1 100 ? -10.502 5.641 19.364 1.00 97.00 100 GLN A C 1
ATOM 807 O O . GLN A 1 100 ? -11.589 6.165 19.592 1.00 97.00 100 GLN A O 1
ATOM 812 N N . GLN A 1 101 ? -9.971 5.603 18.140 1.00 97.25 101 GLN A N 1
ATOM 813 C CA . GLN A 1 101 ? -10.552 6.299 16.989 1.00 97.25 101 GLN A CA 1
ATOM 814 C C . GLN A 1 101 ? -11.369 5.398 16.065 1.00 97.25 101 GLN A C 1
ATOM 816 O O . GLN A 1 101 ? -12.153 5.923 15.270 1.00 97.25 101 GLN A O 1
ATOM 821 N N . CYS A 1 102 ? -11.186 4.081 16.139 1.00 97.44 102 CYS A N 1
ATOM 822 C CA . CYS A 1 102 ? -11.898 3.124 15.303 1.00 97.44 102 CYS A CA 1
ATOM 823 C C . CYS A 1 102 ? -12.974 2.381 16.107 1.00 97.44 102 CYS A C 1
ATOM 825 O O . CYS A 1 102 ? -12.745 2.038 17.268 1.00 97.44 102 CYS A O 1
ATOM 827 N N . PRO A 1 103 ? -14.137 2.093 15.496 1.00 96.12 103 PRO A N 1
ATOM 828 C CA . PRO A 1 103 ? -15.140 1.243 16.121 1.00 96.12 103 PRO A CA 1
ATOM 829 C C . PRO A 1 103 ? -14.617 -0.191 16.264 1.00 96.12 103 PRO A C 1
ATOM 831 O O . PRO A 1 103 ? -13.830 -0.667 15.443 1.00 96.12 103 PRO A O 1
ATOM 834 N N . PHE A 1 104 ? -15.087 -0.881 17.300 1.00 96.56 104 PHE A N 1
ATOM 835 C CA . PHE A 1 104 ? -14.862 -2.311 17.488 1.00 96.56 104 PHE A CA 1
ATOM 836 C C . PHE A 1 104 ? -15.875 -3.119 16.666 1.00 96.56 104 PHE A C 1
ATOM 838 O O . PHE A 1 104 ? -17.033 -2.720 16.556 1.00 96.56 104 PHE A O 1
ATOM 845 N N . GLN A 1 105 ? -15.430 -4.237 16.095 1.00 95.25 105 GLN A N 1
ATOM 846 C CA . GLN A 1 105 ? -16.209 -5.164 15.268 1.00 95.25 105 GLN A CA 1
ATOM 847 C C . GLN A 1 105 ? -16.990 -4.516 14.103 1.00 95.25 105 GLN A C 1
ATOM 849 O O . GLN A 1 105 ? -18.187 -4.770 13.948 1.00 95.25 105 GLN A O 1
ATOM 854 N N . PRO A 1 106 ? -16.364 -3.678 13.247 1.00 95.25 106 PRO A N 1
ATOM 855 C CA . PRO A 1 106 ? -17.029 -3.234 12.028 1.00 95.25 106 PRO A CA 1
ATOM 856 C C . PRO A 1 106 ? -17.121 -4.385 11.017 1.00 95.25 106 PRO A C 1
ATOM 858 O O . PRO A 1 106 ? -16.264 -5.267 10.974 1.00 95.25 106 PRO A O 1
ATOM 861 N N . GLN A 1 107 ? -18.106 -4.356 10.126 1.00 92.88 107 GLN A N 1
ATOM 862 C CA . GLN A 1 107 ? -18.186 -5.350 9.055 1.00 92.88 107 GLN A CA 1
ATOM 863 C C . GLN A 1 107 ? -17.026 -5.208 8.062 1.00 92.88 107 GLN A C 1
ATOM 865 O O . GLN A 1 107 ? -16.455 -6.208 7.631 1.00 92.88 107 GLN A O 1
ATOM 870 N N . LEU A 1 108 ? -16.626 -3.976 7.735 1.00 93.81 108 LEU A N 1
ATOM 871 C CA . LEU A 1 108 ? -15.491 -3.722 6.848 1.00 93.81 108 LEU A CA 1
ATOM 872 C C . LEU A 1 108 ? -14.524 -2.693 7.436 1.00 93.81 108 LEU A C 1
ATOM 874 O O . LEU A 1 108 ? -14.887 -1.543 7.666 1.00 93.81 108 LEU A O 1
ATOM 878 N N . GLN A 1 109 ? -13.259 -3.084 7.580 1.00 97.06 109 GLN A N 1
ATOM 879 C CA . GLN A 1 109 ? -12.141 -2.199 7.896 1.00 97.06 109 GLN A CA 1
ATOM 880 C C . GLN A 1 109 ? -11.199 -2.093 6.690 1.00 97.06 109 GLN A C 1
ATOM 882 O O . GLN A 1 109 ? -10.597 -3.082 6.275 1.00 97.06 109 GLN A O 1
ATOM 887 N N . ILE A 1 110 ? -11.021 -0.884 6.155 1.00 96.88 110 ILE A N 1
ATOM 888 C CA . ILE A 1 110 ? -10.063 -0.609 5.073 1.00 96.88 110 ILE A CA 1
ATOM 889 C C . ILE A 1 110 ? -8.802 0.007 5.682 1.00 96.88 110 ILE A C 1
ATOM 891 O O . ILE A 1 110 ? -8.880 0.920 6.503 1.00 96.88 110 ILE A O 1
ATOM 895 N N . ILE A 1 111 ? -7.638 -0.508 5.305 1.00 98.19 111 ILE A N 1
ATOM 896 C CA . ILE A 1 111 ? -6.326 -0.084 5.792 1.00 98.19 111 ILE A CA 1
ATOM 897 C C . ILE A 1 111 ? -5.474 0.245 4.572 1.00 98.19 111 ILE A C 1
ATOM 899 O O . ILE A 1 111 ? -5.360 -0.562 3.648 1.00 98.19 111 ILE A O 1
ATOM 903 N N . LEU A 1 112 ? -4.863 1.422 4.568 1.00 98.25 112 LEU A N 1
ATOM 904 C CA . LEU A 1 112 ? -3.905 1.837 3.551 1.00 98.25 112 LEU A CA 1
ATOM 905 C C . LEU A 1 112 ? -2.495 1.635 4.106 1.00 98.25 112 LEU A C 1
ATOM 907 O O . LEU A 1 112 ? -2.248 1.917 5.275 1.00 98.25 112 LEU A O 1
ATOM 911 N N . ALA A 1 113 ? -1.560 1.168 3.288 1.00 97.06 113 ALA A N 1
ATOM 912 C CA . ALA A 1 113 ? -0.157 1.057 3.665 1.00 97.06 113 ALA A CA 1
ATOM 913 C C . ALA A 1 113 ? 0.762 1.436 2.507 1.00 97.06 113 ALA A C 1
ATOM 915 O O . ALA A 1 113 ? 0.631 0.942 1.385 1.00 97.06 113 ALA A O 1
ATOM 916 N N . ASP A 1 114 ? 1.739 2.284 2.803 1.00 94.62 114 ASP A N 1
ATOM 917 C CA . ASP A 1 114 ? 2.776 2.706 1.862 1.00 94.62 114 ASP A CA 1
ATOM 918 C C . ASP A 1 114 ? 3.519 1.510 1.232 1.00 94.62 114 ASP A C 1
ATOM 920 O O . ASP A 1 114 ? 3.819 1.496 0.036 1.00 94.62 114 ASP A O 1
ATOM 924 N N . GLY A 1 115 ? 3.773 0.464 2.020 1.00 94.31 115 GLY A N 1
ATOM 925 C CA . GLY A 1 115 ? 4.395 -0.765 1.558 1.00 94.31 115 GLY A CA 1
ATOM 926 C C . GLY A 1 115 ? 5.791 -0.516 0.998 1.00 94.31 115 GLY A C 1
ATOM 927 O O . GLY A 1 115 ? 6.578 0.252 1.546 1.00 94.31 115 GLY A O 1
ATOM 928 N N . LEU A 1 116 ? 6.155 -1.215 -0.076 1.00 92.88 116 LEU A N 1
ATOM 929 C CA . LEU A 1 116 ? 7.435 -1.004 -0.767 1.00 92.88 116 LEU A CA 1
ATOM 930 C C . LEU A 1 116 ? 7.348 0.050 -1.881 1.00 92.88 116 LEU A C 1
ATOM 932 O O . LEU A 1 116 ? 8.397 0.500 -2.340 1.00 92.88 116 LEU A O 1
ATOM 936 N N . SER A 1 117 ? 6.138 0.465 -2.269 1.00 91.06 117 SER A N 1
ATOM 937 C CA . SER A 1 117 ? 5.907 1.504 -3.275 1.00 91.06 117 SER A CA 1
ATOM 938 C C . SER A 1 117 ? 4.814 2.486 -2.838 1.00 91.06 117 SER A C 1
ATOM 940 O O . SER A 1 117 ? 3.629 2.272 -3.113 1.00 91.06 117 SER A O 1
ATOM 942 N N . PRO A 1 118 ? 5.197 3.609 -2.214 1.00 93.81 118 PRO A N 1
ATOM 943 C CA . PRO A 1 118 ? 4.265 4.672 -1.860 1.00 93.81 118 PRO A CA 1
ATOM 944 C C . PRO A 1 118 ? 3.639 5.295 -3.114 1.00 93.81 118 PRO A C 1
ATOM 946 O O . PRO A 1 118 ? 2.464 5.647 -3.098 1.00 93.81 118 PRO A O 1
ATOM 949 N N . ALA A 1 119 ? 4.381 5.350 -4.229 1.00 90.94 119 ALA A N 1
ATOM 950 C CA . ALA A 1 119 ? 3.889 5.816 -5.526 1.00 90.94 119 ALA A CA 1
ATOM 951 C C . ALA A 1 119 ? 2.653 5.037 -6.009 1.00 90.94 119 ALA A C 1
ATOM 953 O O . ALA A 1 119 ? 1.682 5.635 -6.474 1.00 90.94 119 ALA A O 1
ATOM 954 N N . ALA A 1 120 ? 2.648 3.708 -5.843 1.00 90.25 120 ALA A N 1
ATOM 955 C CA . ALA A 1 120 ? 1.490 2.882 -6.178 1.00 90.25 120 ALA A CA 1
ATOM 956 C C . ALA A 1 120 ? 0.254 3.278 -5.369 1.00 90.25 120 ALA A C 1
ATOM 958 O O . ALA A 1 120 ? -0.837 3.412 -5.925 1.00 90.25 120 ALA A O 1
ATOM 959 N N . LEU A 1 121 ? 0.431 3.502 -4.065 1.00 93.69 121 LEU A N 1
ATOM 960 C CA . LEU A 1 121 ? -0.664 3.880 -3.185 1.00 93.69 121 LEU A CA 1
ATOM 961 C C . LEU A 1 121 ? -1.188 5.290 -3.489 1.00 93.69 121 LEU A C 1
ATOM 963 O O . LEU A 1 121 ? -2.398 5.471 -3.489 1.00 93.69 121 LEU A O 1
ATOM 967 N N . LYS A 1 122 ? -0.331 6.260 -3.828 1.00 93.94 122 LYS A N 1
ATOM 968 C CA . LYS A 1 122 ? -0.776 7.606 -4.247 1.00 93.94 122 LYS A CA 1
ATOM 969 C C . LYS A 1 122 ? -1.676 7.568 -5.478 1.00 93.94 122 LYS A C 1
ATOM 971 O O . LYS A 1 122 ? -2.671 8.277 -5.547 1.00 93.94 122 LYS A O 1
ATOM 976 N N . ILE A 1 123 ? -1.308 6.749 -6.463 1.00 89.69 123 ILE A N 1
ATOM 977 C CA . ILE A 1 123 ? -2.006 6.694 -7.751 1.00 89.69 123 ILE A CA 1
ATOM 978 C C . ILE A 1 123 ? -3.295 5.877 -7.638 1.00 89.69 123 ILE A C 1
ATOM 980 O O . ILE A 1 123 ? -4.333 6.284 -8.153 1.00 89.69 123 ILE A O 1
ATOM 984 N N . GLN A 1 124 ? -3.229 4.712 -6.989 1.00 89.88 124 GLN A N 1
ATOM 985 C CA . GLN A 1 124 ? -4.325 3.739 -6.995 1.00 89.88 124 GLN A CA 1
ATOM 986 C C . GLN A 1 124 ? -5.157 3.724 -5.707 1.00 89.88 124 GLN A C 1
ATOM 988 O O . GLN A 1 124 ? -6.317 3.324 -5.739 1.00 89.88 124 GLN A O 1
ATOM 993 N N . GLY A 1 125 ? -4.588 4.148 -4.578 1.00 92.44 125 GLY A N 1
ATOM 994 C CA . GLY A 1 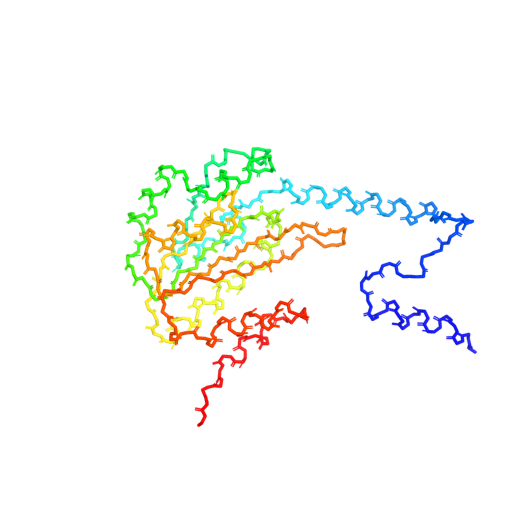125 ? -5.240 4.130 -3.267 1.00 92.44 125 GLY A CA 1
ATOM 995 C C . GLY A 1 125 ? -6.498 4.995 -3.210 1.00 92.44 125 GLY A C 1
ATOM 996 O O . GLY A 1 125 ? -7.552 4.452 -2.891 1.00 92.44 125 GLY A O 1
ATOM 997 N N . PRO A 1 126 ? -6.428 6.292 -3.565 1.00 94.00 126 PRO A N 1
ATOM 998 C CA . PRO A 1 126 ? -7.577 7.192 -3.606 1.00 94.00 126 PRO A CA 1
ATOM 999 C C . PRO A 1 126 ? -8.823 6.635 -4.327 1.00 94.00 126 PRO A C 1
ATOM 1001 O O . PRO A 1 126 ? -9.851 6.477 -3.668 1.00 94.00 126 PRO A O 1
ATOM 1004 N N . PRO A 1 127 ? -8.773 6.263 -5.626 1.00 91.44 127 PRO A N 1
ATOM 1005 C CA . PRO A 1 127 ? -9.963 5.768 -6.323 1.00 91.44 127 PRO A CA 1
ATOM 1006 C C . PRO A 1 127 ? -10.454 4.408 -5.804 1.00 91.44 127 PRO A C 1
ATOM 1008 O O . PRO A 1 127 ? -11.652 4.119 -5.862 1.00 91.44 127 PRO A O 1
ATOM 1011 N N . LEU A 1 128 ? -9.551 3.552 -5.307 1.00 88.00 128 LEU A N 1
ATOM 1012 C CA . LEU A 1 128 ? -9.930 2.248 -4.765 1.00 88.00 128 LEU A CA 1
ATOM 1013 C C . LEU A 1 128 ? -10.618 2.383 -3.404 1.00 88.00 128 LEU A C 1
ATOM 1015 O O . LEU A 1 128 ? -11.602 1.692 -3.149 1.00 88.00 128 LEU A O 1
ATOM 1019 N N . LEU A 1 129 ? -10.131 3.292 -2.558 1.00 93.69 129 LEU A N 1
ATOM 1020 C CA . LEU A 1 129 ? -10.764 3.619 -1.288 1.00 93.69 129 LEU A CA 1
ATOM 1021 C C . LEU A 1 129 ? -12.185 4.150 -1.509 1.00 93.69 129 LEU A C 1
ATOM 1023 O O . LEU A 1 129 ? -13.104 3.626 -0.887 1.00 93.69 129 LEU A O 1
ATOM 1027 N N . ASP A 1 130 ? -12.375 5.102 -2.431 1.00 91.75 130 ASP A N 1
ATOM 1028 C CA . ASP A 1 130 ? -13.707 5.635 -2.765 1.00 91.75 130 ASP A CA 1
ATOM 1029 C C . ASP A 1 130 ? -14.663 4.520 -3.191 1.00 91.75 130 ASP A C 1
ATOM 1031 O O . ASP A 1 130 ? -15.767 4.393 -2.666 1.00 91.75 130 ASP A O 1
ATOM 1035 N N . SER A 1 131 ? -14.200 3.651 -4.092 1.00 88.00 131 SER A N 1
ATOM 1036 C CA . SER A 1 131 ? -15.016 2.562 -4.626 1.00 88.00 131 SER A CA 1
ATOM 1037 C C . SER A 1 131 ? -15.431 1.554 -3.550 1.00 88.00 131 SER A C 1
ATOM 1039 O O . SER A 1 131 ? -16.586 1.134 -3.505 1.00 88.00 131 SER A O 1
ATOM 1041 N N . LEU A 1 132 ? -14.498 1.153 -2.678 1.00 87.00 132 LEU A N 1
ATOM 1042 C CA . LEU A 1 132 ? -14.782 0.224 -1.579 1.00 87.00 132 LEU A CA 1
ATOM 1043 C C . LEU A 1 132 ? -15.709 0.858 -0.536 1.00 87.00 132 LEU A C 1
ATOM 1045 O O . LEU A 1 132 ? -16.619 0.196 -0.036 1.00 87.00 132 LEU A O 1
ATOM 1049 N N . TRP A 1 133 ? -15.494 2.138 -0.233 1.00 90.69 133 TRP A N 1
ATOM 1050 C CA . TRP A 1 133 ? -16.304 2.901 0.709 1.00 90.69 133 TRP A CA 1
ATOM 1051 C C . TRP A 1 133 ? -17.752 3.039 0.233 1.00 90.69 133 TRP A C 1
ATOM 1053 O O . TRP A 1 133 ? 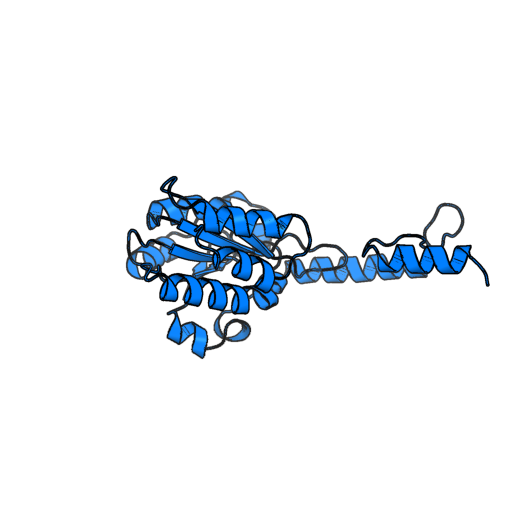-18.681 2.719 0.975 1.00 90.69 133 TRP A O 1
ATOM 1063 N N . GLU A 1 134 ? -17.960 3.460 -1.016 1.00 89.88 134 GLU A N 1
ATOM 1064 C CA . GLU A 1 134 ? -19.293 3.575 -1.614 1.00 89.88 134 GLU A CA 1
ATOM 1065 C C . GLU A 1 134 ? -20.002 2.223 -1.697 1.00 89.88 134 GLU A C 1
ATOM 1067 O O . GLU A 1 134 ? -21.182 2.126 -1.358 1.00 89.88 134 GLU A O 1
ATOM 1072 N N . LEU A 1 135 ? -19.291 1.165 -2.101 1.00 86.25 135 LEU A N 1
ATOM 1073 C CA . LEU A 1 135 ? -19.853 -0.181 -2.182 1.00 86.25 135 LEU A CA 1
ATOM 1074 C C . LEU A 1 135 ? -20.370 -0.644 -0.819 1.00 86.25 135 LEU A C 1
ATOM 1076 O O . LEU A 1 135 ? -21.519 -1.069 -0.717 1.00 86.25 135 LEU A O 1
ATOM 1080 N N . ALA A 1 136 ? -19.558 -0.517 0.228 1.00 87.25 136 ALA A N 1
ATOM 1081 C CA . ALA A 1 136 ? -19.948 -0.914 1.576 1.00 87.25 136 ALA A CA 1
ATOM 1082 C C . ALA A 1 136 ? -21.131 -0.090 2.107 1.00 87.25 136 ALA A C 1
ATOM 1084 O O . ALA A 1 136 ? -22.062 -0.655 2.681 1.00 87.25 136 ALA A O 1
ATOM 1085 N N . ARG A 1 137 ? -21.154 1.228 1.850 1.00 90.06 137 ARG A N 1
ATOM 1086 C CA . ARG A 1 137 ? -22.294 2.087 2.216 1.00 90.06 137 ARG A CA 1
ATOM 1087 C C . ARG A 1 137 ? -23.579 1.679 1.504 1.00 90.06 137 ARG A 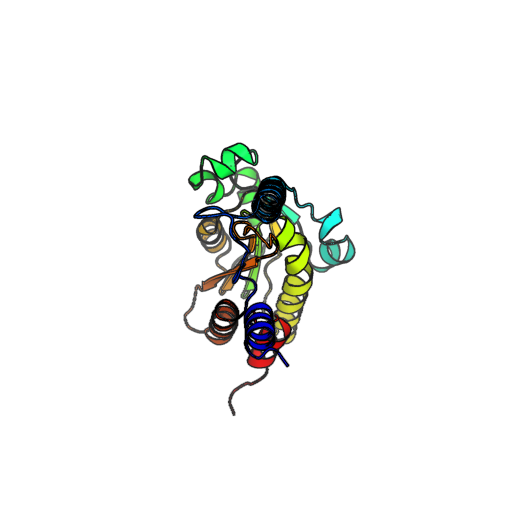C 1
ATOM 1089 O O . ARG A 1 137 ? -24.622 1.615 2.146 1.00 90.06 137 ARG A O 1
ATOM 1096 N N . ASN A 1 138 ? -23.507 1.379 0.210 1.00 88.88 138 ASN A N 1
ATOM 1097 C CA . ASN A 1 138 ? -24.665 0.953 -0.578 1.00 88.88 138 ASN A CA 1
ATOM 1098 C C . ASN A 1 138 ? -25.218 -0.405 -0.122 1.00 88.88 138 ASN A C 1
ATOM 1100 O O . ASN A 1 138 ? -26.415 -0.644 -0.241 1.00 88.88 138 ASN A O 1
ATOM 1104 N N . GLN A 1 139 ? -24.365 -1.271 0.429 1.00 86.00 139 GLN A N 1
ATOM 1105 C CA . GLN A 1 139 ? -24.760 -2.545 1.038 1.00 86.00 139 GLN A CA 1
ATOM 1106 C C . GLN A 1 139 ? -25.241 -2.403 2.494 1.00 86.00 139 GLN A C 1
ATOM 1108 O O . GLN A 1 139 ? -25.627 -3.392 3.114 1.00 86.00 139 GLN A O 1
ATOM 1113 N N . GLY A 1 140 ? -25.208 -1.193 3.064 1.00 90.44 140 GLY A N 1
ATOM 1114 C CA . GLY A 1 140 ? -25.594 -0.944 4.453 1.00 90.44 140 GLY A CA 1
ATOM 1115 C C . GLY A 1 140 ? -24.626 -1.526 5.487 1.00 90.44 140 GLY A C 1
ATOM 1116 O O . GLY A 1 140 ? -25.031 -1.755 6.624 1.00 90.44 140 GLY A O 1
ATOM 1117 N N . TRP A 1 141 ? -23.370 -1.788 5.111 1.00 91.62 141 TRP A N 1
ATOM 1118 C CA . TRP A 1 141 ? -22.378 -2.362 6.020 1.00 91.62 141 TRP A CA 1
ATOM 1119 C C . TRP A 1 141 ? -21.896 -1.347 7.058 1.00 91.62 141 TRP A C 1
ATOM 1121 O O . TRP A 1 141 ? -21.701 -0.167 6.753 1.00 91.62 141 TRP A O 1
ATOM 1131 N N . THR A 1 142 ? -21.623 -1.815 8.277 1.00 94.44 142 THR A N 1
ATOM 1132 C CA . THR A 1 142 ? -20.916 -1.007 9.274 1.00 94.44 142 THR A CA 1
ATOM 1133 C C . THR A 1 142 ? -19.447 -0.861 8.879 1.00 94.44 142 THR A C 1
ATOM 1135 O O . THR A 1 142 ? -18.717 -1.834 8.669 1.00 94.44 142 THR A O 1
ATOM 1138 N N . LEU A 1 143 ? -19.008 0.388 8.749 1.00 94.62 143 LEU A N 1
ATOM 1139 C CA . LEU A 1 143 ? -17.663 0.731 8.307 1.00 94.62 143 LEU A CA 1
ATOM 1140 C C . LEU A 1 143 ? -16.762 1.066 9.491 1.00 94.62 143 LEU A C 1
ATOM 1142 O O . LEU A 1 143 ? -17.105 1.877 10.351 1.00 94.62 143 LEU A O 1
ATOM 1146 N N . GLY A 1 144 ? -15.577 0.468 9.490 1.00 96.50 144 GLY A N 1
ATOM 1147 C CA . GLY A 1 144 ? -14.450 0.926 10.280 1.00 96.50 144 GLY A CA 1
ATOM 1148 C C . GLY A 1 144 ? -13.922 2.247 9.733 1.00 96.50 144 GLY A C 1
ATOM 1149 O O . GLY A 1 144 ? -14.058 2.553 8.546 1.00 96.50 144 GLY A O 1
ATOM 1150 N N . ARG A 1 145 ? -13.295 3.040 10.600 1.00 97.38 145 ARG A N 1
ATOM 1151 C CA . ARG A 1 145 ? -12.640 4.283 10.191 1.00 97.38 145 ARG A CA 1
ATOM 1152 C C . ARG A 1 145 ? -11.352 3.930 9.430 1.00 97.38 145 ARG A C 1
ATOM 1154 O O . ARG A 1 145 ? -10.511 3.239 10.008 1.00 97.38 145 ARG A O 1
ATOM 1161 N N . PRO A 1 146 ? -11.179 4.324 8.158 1.00 97.75 146 PRO A N 1
ATOM 1162 C CA . PRO A 1 146 ? -9.987 3.987 7.395 1.00 97.75 146 PRO A CA 1
ATOM 1163 C C . PRO A 1 146 ? -8.789 4.809 7.871 1.00 97.75 146 PRO A C 1
ATOM 1165 O O . PRO A 1 146 ? -8.932 5.940 8.337 1.00 97.75 146 PRO A O 1
ATOM 1168 N N . PHE A 1 147 ? -7.593 4.240 7.744 1.00 98.31 147 PHE A N 1
ATOM 1169 C CA . PHE A 1 147 ? -6.350 4.906 8.128 1.00 98.31 147 PHE A CA 1
ATOM 1170 C C . PHE A 1 147 ? -5.164 4.438 7.289 1.00 98.31 147 PHE A C 1
ATOM 1172 O O . PHE A 1 147 ? -5.164 3.331 6.738 1.00 98.31 147 PHE A O 1
ATOM 1179 N N . LEU A 1 148 ? -4.154 5.302 7.206 1.00 98.38 148 LEU A N 1
ATOM 1180 C CA . LEU A 1 148 ? -2.867 5.032 6.576 1.00 98.38 148 LEU A CA 1
ATOM 1181 C C . LEU A 1 148 ? -1.857 4.569 7.622 1.00 98.38 148 LEU A C 1
ATOM 1183 O O . LEU A 1 148 ? -1.633 5.260 8.610 1.00 98.38 148 LEU A O 1
ATOM 1187 N N . VAL A 1 149 ? -1.221 3.425 7.376 1.00 98.31 149 VAL A N 1
ATOM 1188 C CA . VAL A 1 149 ? -0.110 2.910 8.173 1.00 98.31 149 VAL A CA 1
ATOM 1189 C C . VAL A 1 149 ? 1.199 3.100 7.420 1.00 98.31 149 VAL A C 1
ATOM 1191 O O . VAL A 1 149 ? 1.428 2.473 6.384 1.00 98.31 149 VAL A O 1
ATOM 1194 N N . HIS A 1 150 ? 2.079 3.934 7.964 1.00 98.00 150 HIS A N 1
ATOM 1195 C CA . HIS A 1 150 ? 3.433 4.120 7.453 1.00 98.00 150 HIS A CA 1
ATOM 1196 C C . HIS A 1 150 ? 4.331 2.936 7.795 1.00 98.00 150 HIS A C 1
ATOM 1198 O O . HIS A 1 150 ? 4.257 2.358 8.886 1.00 98.00 150 HIS A O 1
ATOM 1204 N N . GLN A 1 151 ? 5.229 2.610 6.867 1.00 97.38 151 GLN A N 1
ATOM 1205 C CA . GLN A 1 151 ? 6.198 1.527 6.972 1.00 97.38 151 GLN A CA 1
ATOM 1206 C C . GLN A 1 151 ? 5.555 0.173 7.299 1.00 97.38 151 GLN A C 1
ATOM 1208 O O . GLN A 1 151 ? 6.059 -0.590 8.131 1.00 97.38 151 GLN A O 1
ATOM 1213 N N . ALA A 1 152 ? 4.424 -0.134 6.666 1.00 97.31 152 ALA A N 1
ATOM 1214 C CA . ALA A 1 152 ? 3.648 -1.335 6.956 1.00 97.31 152 ALA A CA 1
ATOM 1215 C C . ALA A 1 152 ? 3.968 -2.505 6.013 1.00 97.31 152 ALA A C 1
ATOM 1217 O O . ALA A 1 152 ? 4.075 -2.378 4.794 1.00 97.31 152 ALA A O 1
ATOM 1218 N N . ARG A 1 153 ? 4.067 -3.703 6.593 1.00 96.19 153 ARG A N 1
ATOM 1219 C CA . ARG A 1 153 ? 4.088 -4.995 5.896 1.00 96.19 153 ARG A CA 1
ATOM 1220 C C . ARG A 1 153 ? 2.730 -5.663 6.044 1.00 96.19 153 ARG A C 1
ATOM 1222 O O . ARG A 1 153 ? 2.041 -5.458 7.033 1.00 96.19 153 ARG A O 1
ATOM 1229 N N . VAL A 1 154 ? 2.427 -6.596 5.143 1.00 95.06 154 VAL A N 1
ATOM 1230 C CA . VAL A 1 154 ? 1.175 -7.379 5.145 1.00 95.06 154 VAL A CA 1
ATOM 1231 C C . VAL A 1 154 ? 0.824 -7.974 6.515 1.00 95.06 154 VAL A C 1
ATOM 1233 O O . VAL A 1 154 ? -0.340 -7.995 6.893 1.00 95.06 154 VAL A O 1
ATOM 1236 N N . GLY A 1 155 ? 1.823 -8.407 7.293 1.00 92.38 155 GLY A N 1
ATOM 1237 C CA . GLY A 1 155 ? 1.600 -8.982 8.623 1.00 92.38 155 GLY A CA 1
ATOM 1238 C C . GLY A 1 155 ? 0.910 -8.050 9.628 1.00 92.38 155 GLY A C 1
ATOM 1239 O O . GLY A 1 155 ? 0.302 -8.562 10.563 1.00 92.38 155 GLY A O 1
ATOM 1240 N N . ILE A 1 156 ? 0.925 -6.727 9.416 1.00 96.44 156 ILE A N 1
ATOM 1241 C CA . ILE A 1 156 ? 0.230 -5.760 10.281 1.00 96.44 156 ILE A CA 1
ATOM 1242 C C . ILE A 1 156 ? -1.290 -5.957 10.278 1.00 96.44 156 ILE A C 1
ATOM 1244 O O . ILE A 1 156 ? -1.964 -5.660 11.262 1.00 96.44 156 ILE A O 1
ATOM 1248 N N . LEU A 1 157 ? -1.821 -6.550 9.201 1.00 94.62 157 LEU A N 1
ATOM 1249 C CA . LEU A 1 157 ? -3.226 -6.927 9.078 1.00 94.62 157 LEU A CA 1
ATOM 1250 C C . LEU A 1 157 ? -3.658 -7.902 10.182 1.00 94.62 157 LEU A C 1
ATOM 1252 O O . LEU A 1 157 ? -4.803 -7.867 10.628 1.00 94.62 157 LEU A O 1
ATOM 1256 N N . ASN A 1 158 ? -2.745 -8.753 10.663 1.00 92.75 158 ASN A N 1
ATOM 1257 C CA . ASN A 1 158 ? -3.048 -9.665 11.759 1.00 92.75 158 ASN A CA 1
ATOM 1258 C C . ASN A 1 158 ? -3.265 -8.911 13.067 1.00 92.75 158 ASN A C 1
ATOM 1260 O O . ASN A 1 158 ? -4.249 -9.184 13.750 1.00 92.75 158 ASN A O 1
ATOM 1264 N N . GLU A 1 159 ? -2.378 -7.967 13.388 1.00 95.44 159 GLU A N 1
ATOM 1265 C CA . GLU A 1 159 ? -2.482 -7.166 14.605 1.00 95.44 159 GLU A CA 1
ATOM 1266 C C . GLU A 1 159 ? -3.730 -6.282 14.575 1.00 95.44 159 GLU A C 1
ATOM 1268 O O . GLU A 1 159 ? -4.516 -6.337 15.514 1.00 95.44 159 GLU A O 1
ATOM 1273 N N . ILE A 1 160 ? -3.969 -5.553 13.478 1.00 96.69 160 ILE A N 1
ATOM 1274 C CA . ILE A 1 160 ? -5.170 -4.716 13.320 1.00 96.69 160 ILE A CA 1
ATOM 1275 C C . ILE A 1 160 ? -6.441 -5.569 13.392 1.00 96.69 160 ILE A C 1
ATOM 1277 O O . ILE A 1 160 ? -7.393 -5.201 14.075 1.00 96.69 160 ILE A O 1
ATOM 1281 N N . GLY A 1 161 ? -6.448 -6.733 12.737 1.00 94.06 161 GLY A N 1
ATOM 1282 C CA . GLY A 1 161 ? -7.593 -7.636 12.771 1.00 94.06 161 GLY A CA 1
ATOM 1283 C C . GLY A 1 161 ? -7.888 -8.183 14.170 1.00 94.06 161 GLY A C 1
ATOM 1284 O O . GLY A 1 161 ? -9.043 -8.405 14.487 1.00 94.06 161 GLY A O 1
ATOM 1285 N N . ASN A 1 162 ? -6.875 -8.373 15.018 1.00 93.62 162 ASN A N 1
ATOM 1286 C CA . ASN A 1 162 ? -7.091 -8.761 16.417 1.00 93.62 162 ASN A CA 1
ATOM 1287 C C . ASN A 1 162 ? -7.472 -7.560 17.298 1.00 93.62 162 ASN A C 1
ATOM 1289 O O . ASN A 1 162 ? -8.076 -7.731 18.346 1.00 93.62 162 ASN A O 1
ATOM 1293 N N . LEU A 1 163 ? -7.064 -6.352 16.905 1.00 96.12 163 LEU A N 1
ATOM 1294 C CA . LEU A 1 163 ? -7.306 -5.124 17.655 1.00 96.12 163 LEU A CA 1
ATOM 1295 C C . LEU A 1 163 ? -8.744 -4.623 17.509 1.00 96.12 163 LEU A C 1
ATOM 1297 O O . LEU A 1 163 ? -9.320 -4.138 18.478 1.00 96.12 163 LEU A O 1
ATOM 1301 N N . LEU A 1 164 ? -9.275 -4.698 16.287 1.00 96.69 164 LEU A N 1
ATOM 1302 C CA . LEU A 1 164 ? -10.584 -4.161 15.915 1.00 96.69 164 LEU A CA 1
ATOM 1303 C C . LEU A 1 164 ? -11.627 -5.248 15.648 1.00 96.69 164 LEU A C 1
ATOM 1305 O O . LEU A 1 164 ? -12.802 -4.922 15.585 1.00 96.69 164 LEU A O 1
ATOM 1309 N N . GLU A 1 165 ? -11.209 -6.505 15.469 1.00 95.50 165 GLU A N 1
ATOM 1310 C CA . GLU A 1 165 ? -12.078 -7.656 15.170 1.00 95.50 165 GLU A CA 1
ATOM 1311 C C . GLU A 1 165 ? -13.106 -7.429 14.043 1.00 95.50 165 GLU A C 1
ATOM 1313 O O . GLU A 1 165 ? -14.277 -7.769 14.204 1.00 95.50 165 GLU A O 1
ATOM 1318 N N . PRO A 1 166 ? -12.717 -6.858 12.888 1.00 93.81 166 PRO A N 1
ATOM 1319 C CA . PRO A 1 166 ? -13.668 -6.653 11.810 1.00 93.81 166 PRO A CA 1
ATOM 1320 C C . PRO A 1 166 ? -14.097 -7.984 11.178 1.00 93.81 166 PRO A C 1
ATOM 1322 O O . PRO A 1 166 ? -13.306 -8.931 11.133 1.00 93.81 166 PRO A O 1
ATOM 1325 N N . GLU A 1 167 ? -15.301 -8.044 10.600 1.00 91.56 167 GLU A N 1
ATOM 1326 C CA . GLU A 1 167 ? -15.702 -9.219 9.807 1.00 91.56 167 GLU A CA 1
ATOM 1327 C C . GLU A 1 167 ? -14.794 -9.386 8.578 1.00 91.56 167 GLU A C 1
ATOM 1329 O O . GLU A 1 167 ? -14.363 -10.502 8.275 1.00 91.56 167 GLU A O 1
ATOM 1334 N N . ILE A 1 168 ? -14.443 -8.270 7.925 1.00 90.50 168 ILE A N 1
ATOM 1335 C CA . ILE A 1 168 ? -13.469 -8.186 6.833 1.00 90.50 168 ILE A CA 1
ATOM 1336 C C . ILE A 1 168 ? -12.488 -7.044 7.097 1.00 90.50 168 ILE A C 1
ATOM 1338 O O . ILE A 1 168 ? -12.880 -5.889 7.266 1.00 90.50 168 ILE A O 1
ATOM 1342 N N . ALA A 1 169 ? -11.193 -7.333 7.026 1.00 92.88 169 ALA A N 1
ATOM 1343 C CA . ALA A 1 169 ? -10.146 -6.323 6.933 1.00 92.88 169 ALA A CA 1
ATOM 1344 C C . ALA A 1 169 ? -9.467 -6.378 5.560 1.00 92.88 169 ALA A C 1
ATOM 1346 O O . ALA A 1 169 ? -8.976 -7.435 5.159 1.00 92.88 169 ALA A O 1
ATOM 1347 N N . ILE A 1 170 ? -9.387 -5.240 4.870 1.00 95.06 170 ILE A N 1
ATOM 1348 C CA . ILE A 1 170 ? -8.693 -5.090 3.586 1.00 95.06 170 ILE A CA 1
ATOM 1349 C C . ILE A 1 170 ? -7.482 -4.186 3.777 1.00 95.06 170 ILE A C 1
ATOM 1351 O O . ILE A 1 170 ? -7.622 -3.027 4.151 1.00 95.06 170 ILE A O 1
ATOM 1355 N N . LEU A 1 171 ? -6.297 -4.700 3.466 1.00 96.00 171 LEU A N 1
ATOM 1356 C CA . LEU A 1 171 ? -5.057 -3.939 3.397 1.00 96.00 171 LEU A CA 1
ATOM 1357 C C . LEU A 1 171 ? -4.700 -3.645 1.939 1.00 96.00 171 LEU A C 1
ATOM 1359 O O . LEU A 1 171 ? -4.350 -4.563 1.193 1.00 96.00 171 LEU A O 1
ATOM 1363 N N . LEU A 1 172 ? -4.730 -2.369 1.564 1.00 95.69 172 LEU A N 1
ATOM 1364 C CA . LEU A 1 172 ? -4.214 -1.856 0.298 1.00 95.69 172 LEU A CA 1
ATOM 1365 C C . LEU A 1 172 ? -2.755 -1.446 0.494 1.00 95.69 172 LEU A C 1
ATOM 1367 O O . LEU A 1 172 ? -2.476 -0.505 1.232 1.00 95.69 172 LEU A O 1
ATOM 1371 N N . VAL A 1 173 ? -1.822 -2.160 -0.135 1.00 93.94 173 VAL A N 1
ATOM 1372 C CA . VAL A 1 173 ? -0.384 -1.998 0.114 1.00 93.94 173 VAL A CA 1
ATOM 1373 C C . VAL A 1 173 ? 0.426 -1.914 -1.172 1.00 93.94 173 VAL A C 1
ATOM 1375 O O . VAL A 1 173 ? 0.270 -2.738 -2.078 1.00 93.94 173 VAL A O 1
ATOM 1378 N N . GLY A 1 174 ? 1.315 -0.920 -1.244 1.00 90.44 174 GLY A N 1
ATOM 1379 C CA . GLY A 1 174 ? 2.241 -0.752 -2.362 1.00 90.44 174 GLY A CA 1
ATOM 1380 C C . GLY A 1 174 ? 3.208 -1.931 -2.488 1.00 90.44 174 GLY A C 1
ATOM 1381 O O . GLY A 1 174 ? 3.896 -2.297 -1.528 1.00 90.44 174 GLY A O 1
ATOM 1382 N N . GLU A 1 175 ? 3.282 -2.535 -3.673 1.00 89.31 175 GLU A N 1
ATOM 1383 C CA . GLU A 1 175 ? 4.176 -3.665 -3.930 1.00 89.31 175 GLU A CA 1
ATOM 1384 C C . GLU A 1 175 ? 5.629 -3.225 -4.134 1.00 89.31 175 GLU A C 1
ATOM 1386 O O . GLU A 1 175 ? 5.962 -2.042 -4.127 1.00 89.31 175 GLU A O 1
ATOM 1391 N N . ARG A 1 176 ? 6.533 -4.193 -4.313 1.00 89.75 176 ARG A N 1
ATOM 1392 C CA . ARG A 1 176 ? 7.914 -3.895 -4.694 1.00 89.75 176 ARG A CA 1
ATOM 1393 C C . ARG A 1 176 ? 7.924 -3.246 -6.087 1.00 89.75 176 ARG A C 1
ATOM 1395 O O . ARG A 1 176 ? 7.419 -3.878 -7.015 1.00 89.75 176 ARG A O 1
ATOM 1402 N N . PRO A 1 177 ? 8.547 -2.065 -6.268 1.00 87.19 177 PRO A N 1
ATOM 1403 C CA . PRO A 1 177 ? 8.686 -1.458 -7.585 1.00 87.19 177 PRO A CA 1
ATOM 1404 C C . PRO A 1 177 ? 9.354 -2.414 -8.575 1.00 87.19 177 PRO A C 1
ATOM 1406 O O . PRO A 1 177 ? 10.409 -2.996 -8.294 1.00 87.19 177 PRO A O 1
ATOM 1409 N N . GLY A 1 178 ? 8.715 -2.583 -9.730 1.00 85.75 178 GLY A N 1
ATOM 1410 C CA . GLY A 1 178 ? 9.305 -3.256 -10.875 1.00 85.75 178 GLY A CA 1
ATOM 1411 C C . GLY A 1 178 ? 10.259 -2.323 -11.613 1.00 85.75 178 GLY A C 1
ATOM 1412 O O . GLY A 1 178 ? 10.294 -1.119 -11.379 1.00 85.75 178 GLY A O 1
ATOM 1413 N N . LEU A 1 179 ? 11.016 -2.883 -12.554 1.00 83.44 179 LEU A N 1
ATOM 1414 C CA . LEU A 1 179 ? 11.961 -2.104 -13.353 1.00 83.44 179 LEU A CA 1
ATOM 1415 C C . LEU A 1 179 ? 11.257 -1.064 -14.241 1.00 83.44 179 LEU A C 1
ATOM 1417 O O . LEU A 1 179 ? 11.793 0.005 -14.477 1.00 83.44 179 LEU A O 1
ATOM 1421 N N . THR A 1 180 ? 10.075 -1.387 -14.759 1.00 73.19 180 THR A N 1
ATOM 1422 C CA . THR A 1 180 ? 9.331 -0.534 -15.698 1.00 73.19 180 THR A CA 1
ATOM 1423 C C . THR A 1 180 ? 8.189 0.234 -15.049 1.00 73.19 180 THR A C 1
ATOM 1425 O O . THR A 1 180 ? 7.752 1.240 -15.596 1.00 73.19 180 THR A O 1
ATOM 1428 N N . THR A 1 181 ? 7.675 -0.233 -13.910 1.00 77.44 181 THR A N 1
ATOM 1429 C CA . THR A 1 181 ? 6.517 0.374 -13.247 1.00 77.44 181 THR A CA 1
ATOM 1430 C C . THR A 1 181 ? 6.675 0.320 -11.735 1.00 77.44 181 THR A C 1
ATOM 1432 O O . THR A 1 181 ? 6.850 -0.760 -11.164 1.00 77.44 181 THR A O 1
ATOM 1435 N N . ALA A 1 182 ? 6.512 1.464 -11.076 1.00 78.31 182 ALA A N 1
ATOM 1436 C CA . ALA A 1 182 ? 6.416 1.546 -9.621 1.00 78.31 182 ALA A CA 1
ATOM 1437 C C . ALA A 1 182 ? 4.965 1.487 -9.118 1.00 78.31 182 ALA A C 1
ATOM 1439 O O . ALA A 1 182 ? 4.733 1.501 -7.918 1.00 78.31 182 ALA A O 1
ATOM 1440 N N . ASN A 1 183 ? 3.978 1.391 -10.009 1.00 83.88 183 ASN A N 1
ATOM 1441 C CA . ASN A 1 183 ? 2.592 1.700 -9.661 1.00 83.88 183 ASN A CA 1
ATOM 1442 C C . ASN A 1 183 ? 1.782 0.488 -9.181 1.00 83.88 183 ASN A C 1
ATOM 1444 O O . ASN A 1 183 ? 0.580 0.631 -9.022 1.00 83.88 183 ASN A O 1
ATOM 1448 N N . SER A 1 184 ? 2.385 -0.689 -8.978 1.00 85.75 184 SER A N 1
ATOM 1449 C CA . SER A 1 184 ? 1.644 -1.901 -8.592 1.00 85.75 184 SER A CA 1
ATOM 1450 C C . SER A 1 184 ? 1.141 -1.827 -7.145 1.00 85.75 184 SER A C 1
ATOM 1452 O O . SER A 1 184 ? 1.935 -1.669 -6.211 1.00 85.75 184 SER A O 1
ATOM 1454 N N . LEU A 1 185 ? -0.176 -1.951 -6.964 1.00 87.69 185 LEU A N 1
ATOM 1455 C CA . LEU A 1 185 ? -0.858 -1.976 -5.671 1.00 87.69 185 LEU A CA 1
ATOM 1456 C C . LEU A 1 185 ? -1.473 -3.361 -5.449 1.00 87.69 185 LEU A C 1
ATOM 1458 O O . LEU A 1 185 ? -2.135 -3.903 -6.330 1.00 87.69 185 LEU A O 1
ATOM 1462 N N . SER A 1 186 ? -1.299 -3.908 -4.250 1.00 86.69 186 SER A N 1
ATOM 1463 C CA . SER A 1 186 ? -1.885 -5.185 -3.850 1.00 86.69 186 SER A CA 1
ATOM 1464 C C . SER A 1 186 ? -2.984 -4.982 -2.813 1.00 86.69 186 SER A C 1
ATOM 1466 O O . SER A 1 186 ? -2.837 -4.163 -1.909 1.00 86.69 186 SER A O 1
ATOM 1468 N N . ALA A 1 187 ? -4.027 -5.810 -2.871 1.00 88.94 187 ALA A N 1
ATOM 1469 C CA . ALA A 1 187 ? -4.976 -5.986 -1.776 1.00 88.94 187 ALA A CA 1
ATOM 1470 C C . ALA A 1 187 ? -4.734 -7.324 -1.054 1.00 88.94 187 ALA A C 1
ATOM 1472 O O . ALA A 1 187 ? -4.531 -8.367 -1.694 1.00 88.94 187 ALA A O 1
ATOM 1473 N N . TYR A 1 188 ? -4.753 -7.288 0.278 1.00 87.75 188 TYR A N 1
ATOM 1474 C CA . TYR A 1 188 ? -4.747 -8.459 1.157 1.00 87.75 188 TYR A CA 1
ATOM 1475 C C . TYR A 1 188 ? -5.968 -8.413 2.061 1.00 87.75 188 TYR A C 1
ATOM 1477 O O . TYR A 1 188 ? -6.308 -7.354 2.577 1.00 87.75 188 TYR A O 1
ATOM 1485 N N . ILE A 1 189 ? -6.611 -9.560 2.251 1.00 87.88 189 ILE A N 1
ATOM 1486 C CA . ILE A 1 189 ? -7.895 -9.653 2.941 1.00 87.88 189 ILE A CA 1
ATOM 1487 C C . ILE A 1 189 ? -7.756 -10.638 4.096 1.00 87.88 189 ILE A C 1
ATOM 1489 O O . ILE A 1 189 ? -7.169 -11.711 3.931 1.00 87.88 189 ILE A O 1
ATOM 1493 N N . LYS A 1 190 ? -8.282 -10.258 5.259 1.00 83.81 190 LYS A N 1
ATOM 1494 C CA . LYS A 1 190 ? -8.473 -11.131 6.418 1.00 83.81 190 LYS A CA 1
ATOM 1495 C C . LYS A 1 190 ? -9.962 -11.144 6.745 1.00 83.81 190 LYS A C 1
ATOM 1497 O O . LYS A 1 190 ? -10.532 -10.090 6.999 1.00 83.81 190 LYS A O 1
ATOM 1502 N N . GLU A 1 191 ? -10.560 -12.328 6.741 1.00 77.94 191 GLU A N 1
ATOM 1503 C CA . GLU A 1 191 ? -11.962 -12.550 7.100 1.00 77.94 191 GLU A CA 1
ATOM 1504 C C . GLU A 1 191 ? -12.037 -13.234 8.467 1.00 77.94 191 GLU A C 1
ATOM 1506 O O . GLU A 1 191 ? -11.277 -14.168 8.738 1.00 77.94 191 GLU A O 1
ATOM 1511 N N . ALA A 1 192 ? -12.947 -12.774 9.325 1.00 58.62 192 ALA A N 1
ATOM 1512 C CA . ALA A 1 192 ? -13.256 -13.423 10.599 1.00 58.62 192 ALA A CA 1
ATOM 1513 C C . ALA A 1 192 ? -14.357 -14.493 10.462 1.00 58.62 192 ALA A C 1
ATOM 1515 O O . ALA A 1 192 ? -14.480 -15.361 11.325 1.00 58.62 192 ALA A O 1
ATOM 1516 N N . SER A 1 193 ? -15.149 -14.461 9.380 1.00 46.81 193 SER A N 1
ATOM 1517 C CA . SER A 1 193 ? -16.270 -15.380 9.162 1.00 46.81 193 SER A CA 1
ATOM 1518 C C . SER A 1 193 ? -16.376 -15.824 7.699 1.00 46.81 193 SER A C 1
ATOM 1520 O O . SER A 1 193 ? -16.245 -15.016 6.789 1.00 46.81 193 SER A O 1
ATOM 1522 N N . VAL A 1 194 ? -16.683 -17.107 7.468 1.00 42.69 194 VAL A N 1
ATOM 1523 C CA . VAL A 1 194 ? -16.715 -17.787 6.145 1.00 42.69 194 VAL A CA 1
ATOM 1524 C C . VAL A 1 194 ? -17.830 -17.263 5.209 1.00 42.69 194 VAL A C 1
ATOM 1526 O O . VAL A 1 194 ? -17.973 -17.708 4.074 1.00 42.69 194 VAL A O 1
ATOM 1529 N N . ARG A 1 195 ? -18.654 -16.308 5.660 1.00 41.59 195 ARG A N 1
ATOM 1530 C CA . ARG A 1 195 ? -19.840 -15.827 4.934 1.00 41.59 195 ARG A CA 1
ATOM 1531 C C . ARG A 1 195 ? -19.568 -14.803 3.829 1.00 41.59 195 ARG A C 1
ATOM 1533 O O . ARG A 1 195 ? -20.525 -14.432 3.156 1.00 41.59 195 ARG A O 1
ATOM 1540 N N . ILE A 1 196 ? -18.328 -14.358 3.600 1.00 49.81 196 ILE A N 1
ATOM 1541 C CA . ILE A 1 196 ? -18.068 -13.247 2.667 1.00 49.81 196 ILE A CA 1
ATOM 1542 C C . ILE A 1 196 ? -17.031 -13.608 1.596 1.00 49.81 196 ILE A C 1
ATOM 1544 O O . ILE A 1 196 ? -15.998 -12.970 1.438 1.00 49.81 196 ILE A O 1
ATOM 1548 N N . MET A 1 197 ? -17.366 -14.618 0.790 1.00 48.41 197 MET A N 1
ATOM 1549 C CA . MET A 1 197 ? -16.536 -15.064 -0.337 1.00 48.41 197 MET A CA 1
ATOM 1550 C C . MET A 1 197 ? -16.577 -14.111 -1.546 1.00 48.41 197 MET A C 1
ATOM 1552 O O . MET A 1 197 ? -15.581 -13.971 -2.248 1.00 48.41 197 MET A O 1
ATOM 1556 N N . ALA A 1 198 ? -17.681 -13.390 -1.776 1.00 50.03 198 ALA A N 1
ATOM 1557 C CA . ALA A 1 198 ? -17.884 -12.637 -3.022 1.00 50.03 198 ALA A CA 1
ATOM 1558 C C . ALA A 1 198 ? -16.881 -11.481 -3.231 1.00 50.03 198 ALA A C 1
ATOM 1560 O O . ALA A 1 198 ? -16.394 -11.263 -4.343 1.00 50.03 198 ALA A O 1
ATOM 1561 N N . LEU A 1 199 ? -16.528 -10.750 -2.166 1.00 52.66 199 LEU A N 1
ATOM 1562 C CA . LEU A 1 199 ? -15.572 -9.640 -2.254 1.00 52.66 199 LEU A CA 1
ATOM 1563 C C . LEU A 1 199 ? -14.133 -10.153 -2.410 1.00 52.66 199 LEU A C 1
ATOM 1565 O O . LEU A 1 199 ? -13.374 -9.639 -3.233 1.00 52.66 199 LEU A O 1
ATOM 1569 N N . ALA A 1 200 ? -13.765 -11.192 -1.659 1.00 50.75 200 ALA A N 1
ATOM 1570 C CA . ALA A 1 200 ? -12.427 -11.764 -1.712 1.00 50.75 200 ALA A CA 1
ATOM 1571 C C . ALA A 1 200 ? -12.142 -12.519 -3.012 1.00 50.75 200 ALA A C 1
ATOM 1573 O O . ALA A 1 200 ? -11.022 -12.463 -3.523 1.00 50.75 200 ALA A O 1
ATOM 1574 N N . GLU A 1 201 ? -13.148 -13.178 -3.578 1.00 50.62 201 GLU A N 1
ATOM 1575 C CA . GLU A 1 201 ? -13.057 -13.869 -4.862 1.00 50.62 201 GLU A CA 1
ATOM 1576 C C . GLU A 1 201 ? -12.945 -12.874 -6.024 1.00 50.62 201 GLU A C 1
ATOM 1578 O O . GLU A 1 201 ? -12.048 -13.003 -6.863 1.00 50.62 201 GLU A O 1
ATOM 1583 N N . SER A 1 202 ? -13.734 -11.793 -5.989 1.00 49.88 202 SER A N 1
ATOM 1584 C CA . SER A 1 202 ? -13.618 -10.683 -6.939 1.00 49.88 202 SER A CA 1
ATOM 1585 C C . SER A 1 202 ? -12.215 -10.046 -6.905 1.00 49.88 202 SER A C 1
ATOM 1587 O O . SER A 1 202 ? -11.547 -9.920 -7.936 1.00 49.88 202 SER A O 1
ATOM 1589 N N . MET A 1 203 ? -11.672 -9.755 -5.714 1.00 53.22 203 MET A N 1
ATOM 1590 C CA . MET A 1 203 ? -10.316 -9.198 -5.589 1.00 53.22 203 MET A CA 1
ATOM 1591 C C . MET A 1 203 ? -9.196 -10.194 -5.952 1.00 53.22 203 MET A C 1
ATOM 1593 O O . MET A 1 203 ? -8.151 -9.773 -6.455 1.00 53.22 203 MET A O 1
ATOM 1597 N N . ARG A 1 204 ? -9.380 -11.509 -5.748 1.00 44.72 204 ARG A N 1
ATOM 1598 C CA . ARG A 1 204 ? -8.418 -12.539 -6.201 1.00 44.72 204 ARG A CA 1
ATOM 1599 C C . ARG A 1 204 ? -8.357 -12.640 -7.724 1.00 44.72 204 ARG A C 1
ATOM 1601 O O . ARG A 1 204 ? -7.255 -12.768 -8.259 1.00 44.72 204 ARG A O 1
ATOM 1608 N N . SER A 1 205 ? -9.493 -12.530 -8.414 1.00 38.53 205 SER A N 1
ATOM 1609 C CA . SER A 1 205 ? -9.543 -12.527 -9.883 1.00 38.53 205 SER A CA 1
ATOM 1610 C C . SER A 1 205 ? -8.834 -11.310 -10.496 1.00 38.53 205 SER A C 1
ATOM 1612 O O . SER A 1 205 ? -8.281 -11.401 -11.588 1.00 38.53 205 SER A O 1
ATOM 1614 N N . ALA A 1 206 ? -8.776 -10.178 -9.785 1.00 42.69 206 ALA A N 1
ATOM 1615 C CA . ALA A 1 206 ? -8.079 -8.976 -10.250 1.00 42.69 206 ALA A CA 1
ATOM 1616 C C . ALA A 1 206 ? -6.541 -9.130 -10.298 1.00 42.69 206 ALA A C 1
ATOM 1618 O O . ALA A 1 206 ? -5.877 -8.483 -11.109 1.00 42.69 206 ALA A O 1
ATOM 1619 N N . LYS A 1 207 ? -5.956 -10.013 -9.469 1.00 39.88 207 LYS A N 1
ATOM 1620 C CA . LYS A 1 207 ? -4.496 -10.232 -9.389 1.00 39.88 207 LYS A CA 1
ATOM 1621 C C . LYS A 1 207 ? -3.900 -10.975 -10.589 1.00 39.88 207 LYS A C 1
ATOM 1623 O O . LYS A 1 207 ? -2.691 -10.907 -10.787 1.00 39.88 207 LYS A O 1
ATOM 1628 N N . THR A 1 208 ? -4.698 -11.699 -11.373 1.00 36.03 208 THR A N 1
ATOM 1629 C CA . THR A 1 208 ? -4.178 -12.633 -12.391 1.00 36.03 208 THR A CA 1
ATOM 1630 C C . THR A 1 208 ? -4.028 -12.038 -13.790 1.00 36.03 208 THR A C 1
ATOM 1632 O O . THR A 1 208 ? -3.410 -12.676 -14.638 1.00 36.03 208 THR A O 1
ATOM 1635 N N . GLY A 1 209 ? -4.519 -10.823 -14.055 1.00 36.44 209 GLY A N 1
ATOM 1636 C CA . GLY A 1 209 ? -4.560 -10.340 -15.437 1.00 36.44 209 GLY A CA 1
ATOM 1637 C C . GLY A 1 209 ? -4.762 -8.848 -15.632 1.00 36.44 209 GLY A C 1
ATOM 1638 O O . GLY A 1 209 ? -5.551 -8.495 -16.490 1.00 36.44 209 GLY A O 1
ATOM 1639 N N . GLY A 1 210 ? -4.102 -7.971 -14.866 1.00 38.94 210 GLY A N 1
ATOM 1640 C CA . GLY A 1 210 ? -4.095 -6.525 -15.166 1.00 38.94 210 GLY A CA 1
ATOM 1641 C C . GLY A 1 210 ? -5.487 -5.901 -15.359 1.00 38.94 210 GLY A C 1
ATOM 1642 O O . GLY A 1 210 ? -5.625 -4.938 -16.108 1.00 38.94 210 GLY A O 1
ATOM 1643 N N . ILE A 1 211 ? -6.505 -6.491 -14.728 1.00 39.41 211 ILE A N 1
ATOM 1644 C CA . ILE A 1 211 ? -7.906 -6.090 -14.837 1.00 39.41 211 ILE A CA 1
ATOM 1645 C C . ILE A 1 211 ? -8.054 -4.755 -14.115 1.00 39.41 211 ILE A C 1
ATOM 1647 O O . ILE A 1 211 ? -7.550 -4.574 -13.001 1.00 39.41 211 ILE A O 1
ATOM 1651 N N . THR A 1 212 ? -8.731 -3.802 -14.750 1.00 44.28 212 THR A N 1
ATOM 1652 C CA . THR A 1 212 ? -8.930 -2.484 -14.145 1.00 44.28 212 THR A CA 1
ATOM 1653 C C . THR A 1 212 ? -10.033 -2.590 -13.093 1.00 44.28 212 THR A C 1
ATOM 1655 O O . THR A 1 212 ? -11.055 -3.223 -13.323 1.00 44.28 212 THR A O 1
ATOM 1658 N N . ILE A 1 213 ? -9.877 -1.922 -11.947 1.00 46.72 213 ILE A N 1
ATOM 1659 C CA . ILE A 1 213 ? -10.769 -1.993 -10.766 1.00 46.72 213 ILE A CA 1
ATOM 1660 C C . ILE A 1 213 ? -12.277 -1.855 -11.098 1.00 46.72 213 ILE A C 1
ATOM 1662 O O . ILE A 1 213 ? -13.111 -2.472 -10.437 1.00 46.72 213 ILE A O 1
ATOM 1666 N N . LYS A 1 214 ? -12.644 -1.111 -12.154 1.00 38.62 214 LYS A N 1
ATOM 1667 C CA . LYS A 1 214 ? -14.029 -1.012 -12.661 1.00 38.62 214 LYS A CA 1
ATOM 1668 C C . LYS A 1 214 ? -14.655 -2.367 -13.023 1.00 38.62 214 LYS A C 1
ATOM 1670 O O . LYS A 1 214 ? -15.848 -2.553 -12.807 1.00 38.62 214 LYS A O 1
ATOM 1675 N N . GLU A 1 215 ? -13.873 -3.292 -13.567 1.00 38.62 215 GLU A N 1
ATOM 1676 C CA . GLU A 1 215 ? -14.328 -4.614 -14.017 1.00 38.62 215 GLU A CA 1
ATOM 1677 C C . GLU A 1 215 ? -14.525 -5.559 -12.820 1.00 38.62 215 GLU A C 1
ATOM 1679 O O . GLU A 1 215 ? -15.524 -6.270 -12.747 1.00 38.62 215 GLU A O 1
ATOM 1684 N N . THR A 1 216 ? -13.652 -5.469 -11.813 1.00 42.16 216 THR A N 1
ATOM 1685 C CA . THR A 1 216 ? -13.773 -6.176 -10.527 1.00 42.16 216 THR A CA 1
ATOM 1686 C C . THR A 1 216 ? -15.048 -5.777 -9.770 1.00 42.16 216 THR A C 1
ATOM 1688 O O . THR A 1 216 ? -15.757 -6.617 -9.218 1.00 42.16 216 THR A O 1
ATOM 1691 N N . LEU A 1 217 ? -15.396 -4.487 -9.790 1.00 43.12 217 LEU A N 1
ATOM 1692 C CA . LEU A 1 217 ? -16.598 -3.956 -9.134 1.00 43.12 217 LEU A CA 1
ATOM 1693 C C . LEU A 1 217 ? -17.900 -4.304 -9.875 1.00 43.12 217 LEU A C 1
ATOM 1695 O O . LEU A 1 217 ? -18.948 -4.421 -9.242 1.00 43.12 217 LEU A O 1
ATOM 1699 N N . ALA A 1 218 ? -17.853 -4.497 -11.198 1.00 37.44 218 ALA A N 1
ATOM 1700 C CA . ALA A 1 218 ? -19.012 -4.933 -11.980 1.00 37.44 218 ALA A CA 1
ATOM 1701 C C . ALA A 1 218 ? -19.432 -6.375 -11.642 1.00 37.44 218 ALA A C 1
ATOM 1703 O O . ALA A 1 218 ? -20.622 -6.679 -11.648 1.00 37.44 218 ALA A O 1
ATOM 1704 N N . LEU A 1 219 ? -18.479 -7.234 -11.270 1.00 37.12 219 LEU A N 1
ATOM 1705 C CA . LEU A 1 219 ? -18.739 -8.624 -10.876 1.00 37.12 219 LEU A CA 1
ATOM 1706 C C . LEU A 1 219 ? -19.457 -8.748 -9.521 1.00 37.12 219 LEU A C 1
ATOM 1708 O O . LEU A 1 219 ? -20.158 -9.726 -9.293 1.00 37.12 219 LEU A O 1
ATOM 1712 N N . VAL A 1 220 ? -19.350 -7.745 -8.641 1.00 43.28 220 VAL A N 1
ATOM 1713 C CA . VAL A 1 220 ? -20.065 -7.720 -7.347 1.00 43.28 220 VAL A CA 1
ATOM 1714 C C . VAL A 1 220 ? -21.554 -7.361 -7.518 1.00 43.28 220 VAL A C 1
ATOM 1716 O O . VAL A 1 220 ? -22.361 -7.622 -6.631 1.00 43.28 220 VAL A O 1
ATOM 1719 N N . LYS A 1 221 ? -21.947 -6.779 -8.663 1.00 37.28 221 LYS A N 1
ATOM 1720 C CA . LYS A 1 221 ? -23.329 -6.339 -8.942 1.00 37.28 221 LYS A CA 1
ATOM 1721 C C . LYS A 1 221 ? -24.289 -7.443 -9.386 1.00 37.28 221 LYS A C 1
ATOM 1723 O O . LYS A 1 221 ? -25.461 -7.134 -9.576 1.00 37.28 221 LYS A O 1
ATOM 1728 N N . ALA A 1 222 ? -23.838 -8.683 -9.553 1.00 28.89 222 ALA A N 1
ATOM 1729 C CA . ALA A 1 222 ? -24.728 -9.803 -9.830 1.00 28.89 222 ALA A CA 1
ATOM 1730 C C . ALA A 1 222 ? -25.001 -10.568 -8.525 1.00 28.89 222 ALA A C 1
ATOM 1732 O O . ALA A 1 222 ? -24.236 -11.471 -8.183 1.00 28.89 222 ALA A O 1
ATOM 1733 N N . PRO A 1 223 ? -26.053 -10.231 -7.756 1.00 33.91 223 PRO A N 1
ATOM 1734 C CA . PRO A 1 223 ? -26.658 -11.255 -6.928 1.00 33.91 223 PRO A CA 1
ATOM 1735 C C . PRO A 1 223 ? -27.165 -12.339 -7.882 1.00 33.91 223 PRO A C 1
ATOM 1737 O O . PRO A 1 223 ? -27.818 -12.033 -8.879 1.00 33.91 223 PRO A O 1
ATOM 1740 N N . ASN A 1 224 ? -26.786 -13.584 -7.606 1.00 33.94 224 ASN A N 1
ATOM 1741 C CA . ASN A 1 224 ? -27.388 -14.747 -8.241 1.00 33.94 224 ASN A CA 1
ATOM 1742 C C . ASN A 1 224 ? -28.917 -14.622 -8.153 1.00 33.94 224 ASN A C 1
ATOM 1744 O O . ASN A 1 224 ? -29.441 -14.430 -7.051 1.00 33.94 224 ASN A O 1
ATOM 1748 N N . ASP A 1 225 ? -29.580 -14.723 -9.306 1.00 31.72 225 ASP A N 1
ATOM 1749 C CA . ASP A 1 225 ? -30.948 -15.245 -9.387 1.00 31.72 225 ASP A CA 1
ATOM 1750 C C . ASP A 1 225 ? -31.026 -16.637 -8.729 1.00 31.72 225 ASP A C 1
ATOM 1752 O O . ASP A 1 225 ? -30.034 -17.405 -8.828 1.00 31.72 225 ASP A O 1
#

Sequence (225 aa):
MNHEAALQTICKSLTPARVFAPRKGTSLSTKDWLLLRADHAFARDAVFESIDLERDFRSERIDQMGLFEVSSKANNRNEYLLKPDLGRQLNPPDRNRIQQQCPFQPQLQIILADGLSPAALKIQGPPLLDSLWELARNQGWTLGRPFLVHQARVGILNEIGNLLEPEIAILLVGERPGLTTANSLSAYIKEASVRIMALAESMRSAKTGGITIKETLALVKAPND

pLDDT: mean 85.13, std 18.71, range [28.89, 98.38]